Protein AF-A0A954BLQ0-F1 (afdb_monomer)

Foldseek 3Di:
DCQVPLDPDPVLSCQLLVLCVVPVVVVVVVVVVVLVCCCVVPVLCSVCLCVQCVVLVVQLVVLLVLQVCLSVCLPVDPDPVSVVVSSVSNVSSPLSNQLSVQLSVQCVQQDAAWDADPVRDIDHPDDPVNSVDPLSNLSSLLSNLLVLLLSLLSCLVRDDDDSSNLSSLVSNLVSLVSNLVSLVVSVVCLQPVQFDKDWPDDDDPPDDPDPVVIDIDRGGNNVVVVCVVPVVVVVLSVLSNQLSVQLNVCSVVSHNSVNVSSVSD

Secondary structure (DSSP, 8-state):
--HHHH--SHHHHHHHHHTTTTTHHHHHHHHHHHHHHHHHH-HHHHHHHHHHTHHHHHHHHHHHHHHHHHHHHTTTS--HHHHHHHHHHHHHHHHHHHHHHHHHHHHHHH---EEE-TT--EEE---HHHH--HHHHHHHHHHHHHHHHHHHHHHHHHS-SSHHHHHHHHHHHHHHHHHHHHHHHHHHHHHHS---EEEES---TTS---GGG-EEEE-TTGGGHHHHHSGGGGHHHHHHHHHHHHHHHHHHTTSTHHHHHHHH-

Structure (mmCIF, N/CA/C/O backbone):
data_AF-A0A954BLQ0-F1
#
_entry.id   AF-A0A954BLQ0-F1
#
loop_
_atom_site.group_PDB
_atom_site.id
_atom_site.type_symbol
_atom_site.label_atom_id
_atom_site.label_alt_id
_atom_site.label_comp_id
_atom_site.label_asym_id
_atom_site.label_entity_id
_atom_site.label_seq_id
_atom_site.pdbx_PDB_ins_code
_atom_site.Cartn_x
_atom_site.Cartn_y
_atom_site.Cartn_z
_atom_site.occupancy
_atom_site.B_iso_or_equiv
_atom_site.auth_seq_id
_atom_site.auth_comp_id
_atom_site.auth_asym_id
_atom_site.auth_atom_id
_atom_site.pdbx_PDB_model_num
ATOM 1 N N . SER A 1 1 ? -5.583 2.556 9.765 1.00 71.50 1 SER A N 1
ATOM 2 C CA . SER A 1 1 ? -5.989 2.020 11.087 1.00 71.50 1 SER A CA 1
ATOM 3 C C . SER A 1 1 ? -7.505 1.913 11.129 1.00 71.50 1 SER A C 1
ATOM 5 O O . SER A 1 1 ? -8.157 2.804 10.610 1.00 71.50 1 SER A O 1
ATOM 7 N N . LEU A 1 2 ? -8.082 0.869 11.726 1.00 85.94 2 LEU A N 1
ATOM 8 C CA . LEU A 1 2 ? -9.543 0.751 11.899 1.00 85.94 2 LEU A CA 1
ATOM 9 C C . LEU A 1 2 ? -10.071 1.501 13.135 1.00 85.94 2 LEU A C 1
ATOM 11 O O . LEU A 1 2 ? -11.277 1.702 13.269 1.00 85.94 2 LEU A O 1
ATOM 15 N N . LEU A 1 3 ? -9.162 1.909 14.027 1.00 87.56 3 LEU A N 1
ATOM 16 C CA . LEU A 1 3 ? -9.424 2.376 15.389 1.00 87.56 3 LEU A CA 1
ATOM 17 C C . LEU A 1 3 ? -10.623 3.333 15.550 1.00 87.56 3 LEU A C 1
ATOM 19 O O . LEU A 1 3 ? -11.507 2.996 16.338 1.00 87.56 3 LEU A O 1
ATOM 23 N N . PRO A 1 4 ? -10.719 4.477 14.839 1.00 87.62 4 PRO A N 1
ATOM 24 C CA . PRO A 1 4 ? -11.821 5.416 15.060 1.00 87.62 4 PRO A CA 1
ATOM 25 C C . PRO A 1 4 ? -13.189 4.881 14.603 1.00 87.62 4 PRO A C 1
ATOM 27 O O . PRO A 1 4 ? -14.214 5.370 15.072 1.00 87.62 4 PRO A O 1
ATOM 30 N N . PHE A 1 5 ? -13.221 3.873 13.726 1.00 91.12 5 PHE A N 1
ATOM 31 C CA . PHE A 1 5 ? -14.454 3.348 13.133 1.00 91.12 5 PHE A CA 1
ATOM 32 C C . PHE A 1 5 ? -14.995 2.120 13.873 1.00 91.12 5 PHE A C 1
ATOM 34 O O . PHE A 1 5 ? -16.206 1.985 14.060 1.00 91.12 5 PHE A O 1
ATOM 41 N N . VAL A 1 6 ? -14.112 1.218 14.322 1.00 91.44 6 VAL A N 1
ATOM 42 C CA . VAL A 1 6 ? -14.520 -0.004 15.044 1.00 91.44 6 VAL A CA 1
ATOM 43 C C . VAL A 1 6 ? -14.750 0.233 16.534 1.00 91.44 6 VAL A C 1
ATOM 45 O O . VAL A 1 6 ? -15.528 -0.498 17.147 1.00 91.44 6 VAL A O 1
ATOM 48 N N . ALA A 1 7 ? -14.120 1.250 17.124 1.00 91.94 7 ALA A N 1
ATOM 49 C CA . ALA A 1 7 ? -14.216 1.548 18.547 1.00 91.94 7 ALA A CA 1
ATOM 50 C C . ALA A 1 7 ? -14.873 2.915 18.789 1.00 91.94 7 ALA A C 1
ATOM 52 O O . ALA A 1 7 ? -14.359 3.963 18.400 1.00 91.94 7 ALA A O 1
ATOM 53 N N . ARG A 1 8 ? -16.025 2.899 19.463 1.00 90.69 8 ARG A N 1
ATOM 54 C CA . ARG A 1 8 ? -16.871 4.071 19.720 1.00 90.69 8 ARG A CA 1
ATOM 55 C C . ARG A 1 8 ? -16.568 4.721 21.070 1.00 90.69 8 ARG A C 1
ATOM 57 O O . ARG A 1 8 ? -16.644 5.944 21.186 1.00 90.69 8 ARG A O 1
ATOM 64 N N . ASN A 1 9 ? -16.167 3.936 22.070 1.00 91.88 9 ASN A N 1
ATOM 65 C CA . ASN A 1 9 ? -15.824 4.421 23.414 1.00 91.88 9 ASN A CA 1
ATOM 66 C C . ASN A 1 9 ? -14.349 4.152 23.788 1.00 91.88 9 ASN A C 1
ATOM 68 O O . ASN A 1 9 ? -13.641 3.423 23.098 1.00 91.88 9 ASN A O 1
ATOM 72 N N . ASP A 1 10 ? -13.849 4.763 24.872 1.00 89.00 10 ASP A N 1
ATOM 73 C CA . ASP A 1 10 ? -12.424 4.658 25.241 1.00 89.00 10 ASP A CA 1
ATOM 74 C C . ASP A 1 10 ? -11.998 3.240 25.653 1.00 89.00 10 ASP A C 1
ATOM 76 O O . ASP A 1 10 ? -10.861 2.855 25.384 1.00 89.00 10 ASP A O 1
ATOM 80 N N . LYS A 1 11 ? -12.896 2.443 26.252 1.00 91.38 11 LYS A N 1
ATOM 81 C CA . LYS A 1 11 ? -12.608 1.040 26.598 1.00 91.38 11 LYS A CA 1
ATOM 82 C C . LYS A 1 11 ? -12.380 0.212 25.333 1.00 91.38 11 LYS A C 1
ATOM 84 O O . LYS A 1 11 ? -11.374 -0.481 25.228 1.00 91.38 11 LYS A O 1
ATOM 89 N N . GLU A 1 12 ? -13.259 0.359 24.344 1.00 94.00 12 GLU A N 1
ATOM 90 C CA . GLU A 1 12 ? -13.118 -0.287 23.036 1.00 94.00 12 GLU A CA 1
ATOM 91 C C . GLU A 1 12 ? -11.853 0.178 22.298 1.00 94.00 12 GLU A C 1
ATOM 93 O O . GLU A 1 12 ? -11.154 -0.635 21.698 1.00 94.00 12 GLU A O 1
ATOM 98 N N . ARG A 1 13 ? -11.511 1.474 22.364 1.00 92.88 13 ARG A N 1
ATOM 99 C CA . ARG A 1 13 ? -10.292 1.996 21.718 1.00 92.88 13 ARG A CA 1
ATOM 100 C C . ARG A 1 13 ? -9.036 1.410 22.352 1.00 92.88 13 ARG A C 1
ATOM 102 O O . ARG A 1 13 ? -8.126 1.001 21.637 1.00 92.88 13 ARG A O 1
ATOM 109 N N . ARG A 1 14 ? -9.005 1.312 23.685 1.00 91.31 14 ARG A N 1
ATOM 110 C CA . ARG A 1 14 ? -7.915 0.653 24.420 1.00 91.31 14 ARG A CA 1
ATOM 111 C C . ARG A 1 14 ? -7.800 -0.827 24.066 1.00 91.31 14 ARG A C 1
ATOM 113 O O . ARG A 1 14 ? -6.683 -1.285 23.865 1.00 91.31 14 ARG A O 1
ATOM 120 N N . LEU A 1 15 ? -8.918 -1.545 23.933 1.00 93.38 15 LEU A N 1
ATOM 121 C CA . LEU A 1 15 ? -8.926 -2.947 23.501 1.00 93.38 15 LEU A CA 1
ATOM 122 C C . LEU A 1 15 ? -8.230 -3.117 22.139 1.00 93.38 15 LEU A C 1
ATOM 124 O O . LEU A 1 15 ? -7.311 -3.922 22.009 1.00 93.38 15 LEU A O 1
ATOM 128 N N . VAL A 1 16 ? -8.610 -2.305 21.146 1.00 94.38 16 VAL A N 1
ATOM 129 C CA . VAL A 1 16 ? -8.011 -2.343 19.799 1.00 94.38 16 VAL A CA 1
ATOM 130 C C . VAL A 1 16 ? -6.520 -2.006 19.839 1.00 94.38 16 VAL A C 1
ATOM 132 O O . VAL A 1 16 ? -5.714 -2.714 19.244 1.00 94.38 16 VAL A O 1
ATOM 135 N N . ILE A 1 17 ? -6.135 -0.953 20.560 1.00 92.44 17 ILE A N 1
ATOM 136 C CA . ILE A 1 17 ? -4.737 -0.515 20.691 1.00 92.44 17 ILE A CA 1
ATOM 137 C C . ILE A 1 17 ? -3.876 -1.596 21.354 1.00 92.44 17 ILE A C 1
ATOM 139 O O . ILE A 1 17 ? -2.808 -1.936 20.846 1.00 92.44 17 ILE A O 1
ATOM 143 N N . ASN A 1 18 ? -4.348 -2.168 22.461 1.00 92.88 18 ASN A N 1
ATOM 144 C CA . ASN A 1 18 ? -3.600 -3.166 23.220 1.00 92.88 18 ASN A CA 1
ATOM 145 C C . ASN A 1 18 ? -3.434 -4.482 22.449 1.00 92.88 18 ASN A C 1
ATOM 147 O O . ASN A 1 18 ? -2.448 -5.176 22.673 1.00 92.88 18 ASN A O 1
ATOM 151 N N . SER A 1 19 ? -4.321 -4.788 21.493 1.00 94.00 19 SER A N 1
ATOM 152 C CA . SER A 1 19 ? -4.194 -5.980 20.638 1.00 94.00 19 SER A CA 1
ATOM 153 C C . SER A 1 19 ? -2.923 -6.001 19.772 1.00 94.00 19 SER A C 1
ATOM 155 O O . SER A 1 19 ? -2.499 -7.070 19.339 1.00 94.00 19 SER A O 1
ATOM 157 N N . ILE A 1 20 ? -2.316 -4.836 19.513 1.00 93.19 20 ILE A N 1
ATOM 158 C CA . ILE A 1 20 ? -1.067 -4.686 18.740 1.00 93.19 20 ILE A CA 1
ATOM 159 C C . ILE A 1 20 ? 0.065 -4.036 19.546 1.00 93.19 20 ILE A C 1
ATOM 161 O O . ILE A 1 20 ? 1.200 -3.973 19.077 1.00 93.19 20 ILE A O 1
ATOM 165 N N . GLY A 1 21 ? -0.231 -3.545 20.753 1.00 88.69 21 GLY A N 1
ATOM 166 C CA . GLY A 1 21 ? 0.708 -2.843 21.631 1.00 88.69 21 GLY A CA 1
ATOM 167 C C . GLY A 1 21 ? 2.037 -3.579 21.868 1.00 88.69 21 GLY A C 1
ATOM 168 O O . GLY A 1 21 ? 3.076 -2.931 21.785 1.00 88.69 21 GLY A O 1
ATOM 169 N N . PRO A 1 22 ? 2.042 -4.905 22.100 1.00 90.06 22 PRO A N 1
ATOM 170 C CA . PRO A 1 22 ? 3.282 -5.646 22.345 1.00 90.06 22 PRO A CA 1
ATOM 171 C C . PRO A 1 22 ? 4.177 -5.861 21.114 1.00 90.06 22 PRO A C 1
ATOM 173 O O . PRO A 1 22 ? 5.354 -6.155 21.280 1.00 90.06 22 PRO A O 1
ATOM 176 N N . THR A 1 23 ? 3.648 -5.763 19.889 1.00 90.62 23 THR A N 1
ATOM 177 C CA . THR A 1 23 ? 4.362 -6.218 18.676 1.00 90.62 23 THR A CA 1
ATOM 178 C C . THR A 1 23 ? 4.600 -5.130 17.631 1.00 90.62 23 THR A C 1
ATOM 180 O O . THR A 1 23 ? 5.428 -5.310 16.738 1.00 90.62 23 THR A O 1
ATOM 183 N N . TRP A 1 24 ? 3.913 -3.985 17.716 1.00 88.25 24 TRP A N 1
ATOM 184 C CA . TRP A 1 24 ? 3.968 -2.972 16.656 1.00 88.25 24 TRP A CA 1
ATOM 185 C C . TRP A 1 24 ? 5.367 -2.375 16.432 1.00 88.25 24 TRP A C 1
ATOM 187 O O . TRP A 1 24 ? 5.677 -2.049 15.287 1.00 88.25 24 TRP A O 1
ATOM 197 N N . GLU A 1 25 ? 6.193 -2.233 17.478 1.00 85.69 25 GLU A N 1
ATOM 198 C CA . GLU A 1 25 ? 7.566 -1.710 17.352 1.00 85.69 25 GLU A CA 1
ATOM 199 C C . GLU A 1 25 ? 8.412 -2.649 16.484 1.00 85.69 25 GLU A C 1
ATOM 201 O O . GLU A 1 25 ? 9.026 -2.209 15.513 1.00 85.69 25 GLU A O 1
ATOM 206 N N . GLY A 1 26 ? 8.344 -3.960 16.742 1.00 88.94 26 GLY A N 1
ATOM 207 C CA . GLY A 1 26 ? 9.021 -4.972 15.928 1.00 88.94 26 GLY A CA 1
ATOM 208 C C . GLY A 1 26 ? 8.526 -4.995 14.480 1.00 88.94 26 GLY A C 1
ATOM 209 O O . GLY A 1 26 ? 9.319 -5.128 13.553 1.00 88.94 26 GLY A O 1
ATOM 210 N N . HIS A 1 27 ? 7.226 -4.781 14.250 1.00 90.94 27 HIS A N 1
ATOM 211 C CA . HIS A 1 27 ? 6.686 -4.715 12.889 1.00 90.94 27 HIS A CA 1
ATOM 212 C C . HIS A 1 27 ? 7.233 -3.531 12.072 1.00 90.94 27 HIS A C 1
ATOM 214 O O . HIS A 1 27 ? 7.341 -3.641 10.854 1.00 90.94 27 HIS A O 1
ATOM 220 N N . GLN A 1 28 ? 7.606 -2.411 12.703 1.00 89.88 28 GLN A N 1
ATOM 221 C CA . GLN A 1 28 ? 8.215 -1.283 11.982 1.00 89.88 28 GLN A CA 1
ATOM 222 C C . GLN A 1 28 ? 9.644 -1.571 11.525 1.00 89.88 28 GLN A C 1
ATOM 224 O O . GLN A 1 28 ? 10.072 -1.025 10.508 1.00 89.88 28 GLN A O 1
ATOM 229 N N . VAL A 1 29 ? 10.362 -2.453 12.226 1.00 93.62 29 VAL A N 1
ATOM 230 C CA . VAL A 1 29 ? 11.726 -2.838 11.844 1.00 93.62 29 VAL A CA 1
ATOM 231 C C . VAL A 1 29 ? 11.740 -3.459 10.451 1.00 93.62 29 VAL A C 1
ATOM 233 O O . VAL A 1 29 ? 12.628 -3.136 9.678 1.00 93.62 29 VAL A O 1
ATOM 236 N N . TRP A 1 30 ? 10.717 -4.228 10.064 1.00 94.25 30 TRP A N 1
ATOM 237 C CA . TRP A 1 30 ? 10.613 -4.782 8.707 1.00 94.25 30 TRP A CA 1
ATOM 238 C C . TRP A 1 30 ? 10.627 -3.715 7.610 1.00 94.25 30 TRP A C 1
ATOM 240 O O . TRP A 1 30 ? 11.258 -3.913 6.574 1.00 94.25 30 TRP A O 1
ATOM 250 N N . LEU A 1 31 ? 9.987 -2.563 7.842 1.00 92.94 31 LEU A N 1
ATOM 251 C CA . LEU A 1 31 ? 10.024 -1.446 6.896 1.00 92.94 31 LEU A CA 1
ATOM 252 C C . LEU A 1 31 ? 11.432 -0.837 6.812 1.00 92.94 31 LEU A C 1
ATOM 254 O O . LEU A 1 31 ? 11.917 -0.552 5.719 1.00 92.94 31 LEU A O 1
ATOM 258 N N . ILE A 1 32 ? 12.097 -0.670 7.959 1.00 94.00 32 ILE A N 1
ATOM 259 C CA . ILE A 1 32 ? 13.464 -0.135 8.038 1.00 94.00 32 ILE A CA 1
ATOM 260 C C . ILE A 1 32 ? 14.447 -1.089 7.353 1.00 94.00 32 ILE A C 1
ATOM 262 O O . ILE A 1 32 ? 15.253 -0.657 6.533 1.00 94.00 32 ILE A O 1
ATOM 266 N N . THR A 1 33 ? 14.351 -2.388 7.637 1.00 95.75 33 THR A N 1
ATOM 267 C CA . THR A 1 33 ? 15.161 -3.433 7.009 1.00 95.75 33 THR A CA 1
ATOM 268 C C . THR A 1 33 ? 14.920 -3.486 5.507 1.00 95.75 33 THR A C 1
ATOM 270 O O . THR A 1 33 ? 15.888 -3.566 4.763 1.00 95.75 33 THR A O 1
ATOM 273 N N . GLY A 1 34 ? 13.671 -3.373 5.041 1.00 93.31 34 GLY A N 1
ATOM 274 C CA . GLY A 1 34 ? 13.364 -3.292 3.611 1.00 93.31 34 GLY A CA 1
ATOM 275 C C . GLY A 1 34 ? 14.054 -2.104 2.932 1.00 93.31 34 GLY A C 1
ATOM 276 O O . GLY A 1 34 ? 14.689 -2.270 1.892 1.00 93.31 34 GLY A O 1
ATOM 277 N N . GLY A 1 35 ? 14.011 -0.921 3.556 1.00 93.38 35 GLY A N 1
ATOM 278 C CA . GLY A 1 35 ? 14.732 0.261 3.072 1.00 93.38 35 GLY A CA 1
ATOM 279 C C . GLY A 1 35 ? 16.256 0.085 3.081 1.00 93.38 35 GLY A C 1
ATOM 280 O O . GLY A 1 35 ? 16.918 0.403 2.096 1.00 93.38 35 GLY A O 1
ATOM 281 N N . GLY A 1 36 ? 16.813 -0.472 4.160 1.00 95.31 36 GLY A N 1
ATOM 282 C CA . GLY A 1 36 ? 18.248 -0.740 4.288 1.00 95.31 36 GLY A CA 1
ATOM 283 C C . GLY A 1 36 ? 18.756 -1.798 3.305 1.00 95.31 36 GLY A C 1
ATOM 284 O O . GLY A 1 36 ? 19.826 -1.634 2.725 1.00 95.31 36 GLY A O 1
ATOM 285 N N . ALA A 1 37 ? 17.970 -2.846 3.053 1.00 96.31 37 ALA A N 1
ATOM 286 C CA . ALA A 1 37 ? 18.282 -3.867 2.059 1.00 96.31 37 ALA A CA 1
ATOM 287 C C . ALA A 1 37 ? 18.263 -3.287 0.639 1.00 96.31 37 ALA A C 1
ATOM 289 O O . ALA A 1 37 ? 19.161 -3.582 -0.144 1.00 96.31 37 ALA A O 1
ATOM 290 N N . LEU A 1 38 ? 17.298 -2.411 0.322 1.00 94.94 38 LEU A N 1
ATOM 291 C CA . LEU A 1 38 ? 17.267 -1.698 -0.957 1.00 94.94 38 LEU A CA 1
ATOM 292 C C . LEU A 1 38 ? 18.510 -0.816 -1.129 1.00 94.94 38 LEU A C 1
ATOM 294 O O . LEU A 1 38 ? 19.114 -0.826 -2.195 1.00 94.94 38 LEU A O 1
ATOM 298 N N . PHE A 1 39 ? 18.924 -0.103 -0.080 1.00 95.44 39 PHE A N 1
ATOM 299 C CA . PHE A 1 39 ? 20.146 0.701 -0.094 1.00 95.44 39 PHE A CA 1
ATOM 300 C C . PHE A 1 39 ? 21.409 -0.149 -0.308 1.00 95.44 39 PHE A C 1
ATOM 302 O O . PHE A 1 39 ? 22.261 0.219 -1.112 1.00 95.44 39 PHE A O 1
ATOM 309 N N . ALA A 1 40 ? 21.515 -1.292 0.375 1.00 96.06 40 ALA A N 1
ATOM 310 C CA . ALA A 1 40 ? 22.687 -2.159 0.309 1.00 96.06 40 ALA A CA 1
ATOM 311 C C . ALA A 1 40 ? 22.791 -2.943 -1.012 1.00 96.06 40 ALA A C 1
ATOM 313 O O . ALA A 1 40 ? 23.870 -3.020 -1.593 1.00 96.06 40 ALA A O 1
ATOM 314 N N . ALA A 1 41 ? 21.686 -3.526 -1.490 1.00 95.50 41 ALA A N 1
ATOM 315 C CA . ALA A 1 41 ? 21.675 -4.378 -2.681 1.00 95.50 41 ALA A CA 1
ATOM 316 C C . ALA A 1 41 ? 21.461 -3.591 -3.986 1.00 95.50 41 ALA A C 1
ATOM 318 O O . ALA A 1 41 ? 22.024 -3.945 -5.021 1.00 95.50 41 ALA A O 1
ATOM 319 N N . TRP A 1 42 ? 20.660 -2.520 -3.951 1.00 95.00 42 TRP A N 1
ATOM 320 C CA . TRP A 1 42 ? 20.270 -1.740 -5.131 1.00 95.00 42 TRP A CA 1
ATOM 321 C C . TRP A 1 42 ? 20.357 -0.224 -4.879 1.00 95.00 42 TRP A C 1
ATOM 323 O O . TRP A 1 42 ? 19.343 0.484 -4.944 1.00 95.00 42 TRP A O 1
ATOM 333 N N . PRO A 1 43 ? 21.569 0.318 -4.652 1.00 93.75 43 PRO A N 1
ATOM 334 C CA . PRO A 1 43 ? 21.761 1.711 -4.247 1.00 93.75 43 PRO A CA 1
ATOM 335 C C . PRO A 1 43 ? 21.189 2.727 -5.246 1.00 93.75 43 PRO A C 1
ATOM 337 O O . PRO A 1 43 ? 20.626 3.738 -4.834 1.00 93.75 43 PRO A O 1
ATOM 340 N N . TYR A 1 44 ? 21.256 2.451 -6.555 1.00 91.75 44 TYR A N 1
ATOM 341 C CA . TYR A 1 44 ? 20.651 3.322 -7.573 1.00 91.75 44 TYR A CA 1
ATOM 342 C C . TYR A 1 44 ? 19.123 3.350 -7.492 1.00 91.75 44 TYR A C 1
ATOM 344 O O . TYR A 1 44 ? 18.528 4.422 -7.571 1.00 91.75 44 TYR A O 1
ATOM 352 N N . VAL A 1 45 ? 18.482 2.193 -7.291 1.00 93.62 45 VAL A N 1
ATOM 353 C CA . VAL A 1 45 ? 17.020 2.116 -7.141 1.00 93.62 45 VAL A CA 1
ATOM 354 C C . VAL A 1 45 ? 16.593 2.849 -5.876 1.00 93.62 45 VAL A C 1
ATOM 356 O O . VAL A 1 45 ? 15.633 3.618 -5.916 1.00 93.62 45 VAL A O 1
ATOM 359 N N . TYR A 1 46 ? 17.333 2.666 -4.779 1.00 95.00 46 TYR A N 1
ATOM 360 C CA . TYR A 1 46 ? 17.117 3.406 -3.540 1.00 95.00 46 TYR A CA 1
ATOM 361 C C . TYR A 1 46 ? 17.205 4.919 -3.773 1.00 95.00 46 TYR A C 1
ATOM 363 O O . TYR A 1 46 ? 16.260 5.647 -3.471 1.00 95.00 46 TYR A O 1
ATOM 371 N N . ALA A 1 47 ? 18.309 5.394 -4.358 1.00 94.00 47 ALA A N 1
ATOM 372 C CA . ALA A 1 47 ? 18.546 6.817 -4.565 1.00 94.00 47 ALA A CA 1
ATOM 373 C C . ALA A 1 47 ? 17.461 7.456 -5.442 1.00 94.00 47 ALA A C 1
ATOM 375 O O . ALA A 1 47 ? 16.879 8.467 -5.050 1.00 94.00 47 ALA A O 1
ATOM 376 N N . ILE A 1 48 ? 17.144 6.851 -6.591 1.00 93.81 48 ILE A N 1
ATOM 377 C CA . ILE A 1 48 ? 16.140 7.365 -7.535 1.00 93.81 48 ILE A CA 1
ATOM 378 C C . ILE A 1 48 ? 14.740 7.344 -6.918 1.00 93.81 48 ILE A C 1
ATOM 380 O O . ILE A 1 48 ? 14.024 8.337 -7.006 1.00 93.81 48 ILE A O 1
ATOM 384 N N . SER A 1 49 ? 14.356 6.259 -6.240 1.00 93.62 49 SER A N 1
ATOM 385 C CA . SER A 1 49 ? 13.014 6.146 -5.653 1.00 93.62 49 SER A CA 1
ATOM 386 C C . SER A 1 49 ? 12.792 7.175 -4.540 1.00 93.62 49 SER A C 1
ATOM 388 O O . SER A 1 49 ? 11.774 7.861 -4.531 1.00 93.62 49 SER A O 1
ATOM 390 N N . PHE A 1 50 ? 13.744 7.329 -3.611 1.00 93.06 50 PHE A N 1
ATOM 391 C CA . PHE A 1 50 ? 13.591 8.254 -2.479 1.00 93.06 50 PHE A CA 1
ATOM 392 C C . PHE A 1 50 ? 13.736 9.729 -2.879 1.00 93.06 50 PHE A C 1
ATOM 394 O O . PHE A 1 50 ? 13.084 10.581 -2.275 1.00 93.06 50 PHE A O 1
ATOM 401 N N . SER A 1 51 ? 14.559 10.041 -3.886 1.00 93.31 51 SER A N 1
ATOM 402 C CA . SER A 1 51 ? 14.700 11.410 -4.407 1.00 93.31 51 SER A CA 1
ATOM 403 C C . SER A 1 51 ? 13.564 11.802 -5.354 1.00 93.31 51 SER A C 1
ATOM 405 O O . SER A 1 51 ? 13.030 12.901 -5.234 1.00 93.31 51 SER A O 1
ATOM 407 N N . GLY A 1 52 ? 13.129 10.904 -6.242 1.00 92.12 52 GLY A N 1
ATOM 408 C CA . GLY A 1 52 ? 12.010 11.152 -7.153 1.00 92.12 52 GLY A CA 1
ATOM 409 C C . GLY A 1 52 ? 10.670 11.248 -6.422 1.00 92.12 52 GLY A C 1
ATOM 410 O O . GLY A 1 52 ? 9.864 12.136 -6.688 1.00 92.12 52 GLY A O 1
ATOM 411 N N . PHE A 1 53 ? 10.454 10.406 -5.408 1.00 94.38 53 PHE A N 1
ATOM 412 C CA . PHE A 1 53 ? 9.270 10.471 -4.546 1.00 94.38 53 PHE A CA 1
ATOM 413 C C . PHE A 1 53 ? 9.481 11.327 -3.291 1.00 94.38 53 PHE A C 1
ATOM 415 O O . PHE A 1 53 ? 8.795 11.113 -2.293 1.00 94.38 53 PHE A O 1
ATOM 422 N N . TYR A 1 54 ? 10.392 12.306 -3.319 1.00 94.31 54 TYR A N 1
ATOM 423 C CA . TYR A 1 54 ? 10.833 13.048 -2.130 1.00 94.31 54 TYR A CA 1
ATOM 424 C C . TYR A 1 54 ? 9.683 13.545 -1.245 1.00 94.31 54 TYR A C 1
ATOM 426 O O . TYR A 1 54 ? 9.600 13.186 -0.069 1.00 94.31 54 TYR A O 1
ATOM 434 N N . LEU A 1 55 ? 8.756 14.333 -1.804 1.00 94.38 55 LEU A N 1
ATOM 435 C CA . LEU A 1 55 ? 7.671 14.915 -1.011 1.00 94.38 55 LEU A CA 1
ATOM 436 C C . LEU A 1 55 ? 6.680 13.847 -0.520 1.00 94.38 55 LEU A C 1
ATOM 438 O O . LEU A 1 55 ? 6.173 13.944 0.596 1.00 94.38 55 LEU A O 1
ATOM 442 N N . ALA A 1 56 ? 6.443 12.798 -1.312 1.00 94.75 56 ALA A N 1
ATOM 443 C CA . ALA A 1 56 ? 5.601 11.676 -0.905 1.00 94.75 56 ALA A CA 1
ATOM 444 C C . ALA A 1 56 ? 6.236 10.904 0.266 1.00 94.75 56 ALA A C 1
ATOM 446 O O . ALA A 1 56 ? 5.572 10.645 1.270 1.00 94.75 56 ALA A O 1
ATOM 447 N N . MET A 1 57 ? 7.539 10.618 0.193 1.00 94.62 57 MET A N 1
ATOM 448 C CA . MET A 1 57 ? 8.292 9.953 1.258 1.00 94.62 57 MET A CA 1
ATOM 449 C C . MET A 1 57 ? 8.407 10.813 2.518 1.00 94.62 57 MET A C 1
ATOM 451 O O . MET A 1 57 ? 8.310 10.284 3.625 1.00 94.62 57 MET A O 1
ATOM 455 N N . PHE A 1 58 ? 8.528 12.135 2.375 1.00 95.44 58 PHE A N 1
ATOM 456 C CA . PHE A 1 58 ? 8.468 13.062 3.504 1.00 95.44 58 PHE A CA 1
ATOM 457 C C . PHE A 1 58 ? 7.123 12.970 4.238 1.00 95.44 58 PHE A C 1
ATOM 459 O O . PHE A 1 58 ? 7.090 12.854 5.463 1.00 95.44 58 PHE A O 1
ATOM 466 N N . VAL A 1 59 ? 6.008 12.951 3.500 1.00 95.62 59 VAL A N 1
ATOM 467 C CA . VAL A 1 59 ? 4.664 12.799 4.080 1.00 95.62 59 VAL A CA 1
ATOM 468 C C . VAL A 1 59 ? 4.500 11.438 4.766 1.00 95.62 59 VAL A C 1
ATOM 470 O O . VAL A 1 59 ? 3.940 11.370 5.862 1.00 95.62 59 VAL A O 1
ATOM 473 N N . VAL A 1 60 ? 5.032 10.360 4.177 1.00 95.94 60 VAL A N 1
ATOM 474 C CA . VAL A 1 60 ? 5.065 9.033 4.816 1.00 95.94 60 VAL A CA 1
ATOM 475 C C . VAL A 1 60 ? 5.837 9.083 6.131 1.00 95.94 60 VAL A C 1
ATOM 477 O O . VAL A 1 60 ? 5.322 8.624 7.149 1.00 95.94 60 VAL A O 1
ATOM 480 N N . LEU A 1 61 ? 7.036 9.668 6.140 1.00 95.62 61 LEU A N 1
ATOM 481 C CA . LEU A 1 61 ? 7.860 9.784 7.342 1.00 95.62 61 LEU A CA 1
ATOM 482 C C . LEU A 1 61 ? 7.145 10.588 8.434 1.00 95.62 61 LEU A C 1
ATOM 484 O O . LEU A 1 61 ? 7.055 10.128 9.573 1.00 95.62 61 LEU A O 1
ATOM 488 N N . ALA A 1 62 ? 6.577 11.743 8.082 1.00 96.38 62 ALA A N 1
ATOM 489 C CA . ALA A 1 62 ? 5.808 12.570 9.006 1.00 96.38 62 ALA A CA 1
ATOM 490 C C . ALA A 1 62 ? 4.636 11.787 9.623 1.00 96.38 62 ALA A C 1
ATOM 492 O O . ALA A 1 62 ? 4.436 11.818 10.837 1.00 96.38 62 ALA A O 1
ATOM 493 N N . ALA A 1 63 ? 3.903 11.016 8.813 1.00 96.12 63 ALA A N 1
ATOM 494 C CA . ALA A 1 63 ? 2.820 10.164 9.293 1.00 96.12 63 ALA A CA 1
ATOM 495 C C . ALA A 1 63 ? 3.325 9.022 10.196 1.00 96.12 63 ALA A C 1
ATOM 497 O O . ALA A 1 63 ? 2.697 8.713 11.211 1.00 96.12 63 ALA A O 1
ATOM 498 N N . LEU A 1 64 ? 4.468 8.411 9.873 1.00 94.69 64 LEU A N 1
ATOM 499 C CA . LEU A 1 64 ? 5.062 7.340 10.676 1.00 94.69 64 LEU A CA 1
ATOM 500 C C . LEU A 1 64 ? 5.539 7.834 12.047 1.00 94.69 64 LEU A C 1
A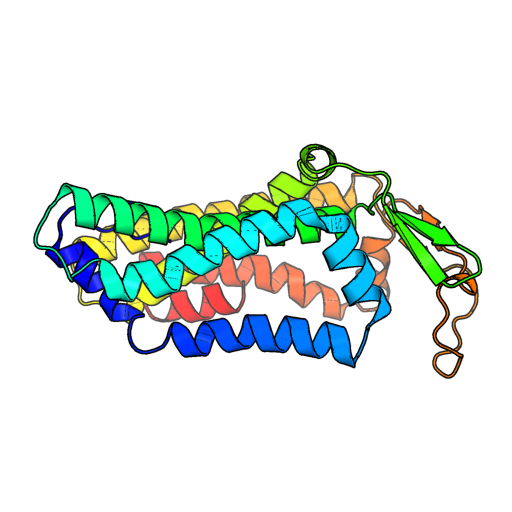TOM 502 O O . LEU A 1 64 ? 5.370 7.102 13.021 1.00 94.69 64 LEU A O 1
ATOM 506 N N . ILE A 1 65 ? 6.037 9.071 12.160 1.00 94.94 65 ILE A N 1
ATOM 507 C CA . ILE A 1 65 ? 6.423 9.687 13.446 1.00 94.94 65 ILE A CA 1
ATOM 508 C C . ILE A 1 65 ? 5.228 9.775 14.406 1.00 94.94 65 ILE A C 1
ATOM 510 O O . ILE A 1 65 ? 5.377 9.553 15.609 1.00 94.94 65 ILE A O 1
ATOM 514 N N . LEU A 1 66 ? 4.019 10.031 13.894 1.00 94.06 66 LEU A N 1
ATOM 515 C CA . LEU A 1 66 ? 2.814 10.126 14.725 1.00 94.06 66 LEU A CA 1
ATOM 516 C C . LEU A 1 66 ? 2.480 8.813 15.443 1.00 94.06 66 LEU A C 1
ATOM 518 O O . LEU A 1 66 ? 1.839 8.831 16.494 1.00 94.06 66 LEU A O 1
ATOM 522 N N . ARG A 1 67 ? 2.900 7.666 14.897 1.00 90.94 67 ARG A N 1
ATOM 523 C CA . ARG A 1 67 ? 2.483 6.351 15.391 1.00 90.94 67 ARG A CA 1
ATOM 524 C C . ARG A 1 67 ? 3.143 5.969 16.730 1.00 90.94 67 ARG A C 1
ATOM 526 O O . ARG A 1 67 ? 2.387 5.732 17.675 1.00 90.94 67 ARG A O 1
ATOM 533 N N . PRO A 1 68 ? 4.485 5.965 16.884 1.00 91.75 68 PRO A N 1
ATOM 534 C CA . PRO A 1 68 ? 5.138 5.738 18.177 1.00 91.75 68 PRO A CA 1
ATOM 535 C C . PRO A 1 68 ? 4.670 6.694 19.271 1.00 91.75 68 PRO A C 1
ATOM 537 O O . PRO A 1 68 ? 4.387 6.288 20.400 1.00 91.75 68 PRO A O 1
ATOM 540 N N . VAL A 1 69 ? 4.561 7.974 18.916 1.00 92.94 69 VAL A N 1
ATOM 541 C CA . VAL A 1 69 ? 4.176 9.035 19.844 1.00 92.94 69 VAL A CA 1
ATOM 542 C C . VAL A 1 69 ? 2.719 8.852 20.275 1.00 92.94 69 VAL A C 1
ATOM 544 O O . VAL A 1 69 ? 2.420 8.910 21.468 1.00 92.94 69 VAL A O 1
ATOM 547 N N . GLY A 1 70 ? 1.829 8.517 19.337 1.00 91.44 70 GLY A N 1
ATOM 548 C CA . GLY A 1 70 ? 0.425 8.228 19.611 1.00 91.44 70 GLY A CA 1
ATOM 549 C C . GLY A 1 70 ? 0.233 7.097 20.615 1.00 91.44 70 GLY A C 1
ATOM 550 O O . GLY A 1 70 ? -0.502 7.272 21.587 1.00 91.44 70 GLY A O 1
ATOM 551 N N . PHE A 1 71 ? 0.936 5.971 20.463 1.00 90.00 71 PHE A N 1
ATOM 552 C CA . PHE A 1 71 ? 0.842 4.868 21.428 1.00 90.00 71 PHE A CA 1
ATOM 553 C C . PHE A 1 71 ? 1.327 5.269 22.828 1.00 90.00 71 PHE A C 1
ATOM 555 O O . PHE A 1 71 ? 0.666 4.956 23.820 1.00 90.00 71 PHE A O 1
ATOM 562 N N . LYS A 1 72 ? 2.448 5.997 22.924 1.00 90.69 72 LYS A N 1
ATOM 563 C CA . LYS A 1 72 ? 3.055 6.363 24.215 1.00 90.69 72 LYS A CA 1
ATOM 564 C C . LYS A 1 72 ? 2.313 7.491 24.935 1.00 90.69 72 LYS A C 1
ATOM 566 O O . LYS A 1 72 ? 2.217 7.462 26.164 1.00 90.69 72 LYS A O 1
ATOM 571 N N . TYR A 1 73 ? 1.792 8.485 24.212 1.00 93.25 73 TYR A N 1
ATOM 572 C CA . TYR A 1 73 ? 1.254 9.718 24.803 1.00 93.25 73 TYR A CA 1
ATOM 573 C C . TYR A 1 73 ? -0.267 9.754 24.943 1.00 93.25 73 TYR A C 1
ATOM 575 O O . TYR A 1 73 ? -0.773 10.473 25.812 1.00 93.25 73 TYR A O 1
ATOM 583 N N . ARG A 1 74 ? -1.018 8.940 24.189 1.00 92.81 74 ARG A N 1
ATOM 584 C CA . ARG A 1 74 ? -2.491 8.915 24.252 1.00 92.81 74 ARG A CA 1
ATOM 585 C C . ARG A 1 74 ? -3.035 8.799 25.679 1.00 92.81 74 ARG A C 1
ATOM 587 O O . ARG A 1 74 ? -3.958 9.520 26.050 1.00 92.81 74 ARG A O 1
ATOM 594 N N . SER A 1 75 ? -2.461 7.913 26.492 1.00 90.00 75 SER A N 1
ATOM 595 C CA . SER A 1 75 ? -2.946 7.627 27.852 1.00 90.00 75 SER A CA 1
ATOM 596 C C . SER A 1 75 ? -2.320 8.500 28.946 1.00 90.00 75 SER A C 1
ATOM 598 O O . SER A 1 75 ? -2.701 8.357 30.104 1.00 90.00 75 SER A O 1
ATOM 600 N N . LYS A 1 76 ? -1.394 9.411 28.609 1.00 91.19 76 LYS A N 1
ATOM 601 C CA . LYS A 1 76 ? -0.666 10.236 29.593 1.00 91.19 76 LYS A CA 1
ATOM 602 C C . LYS A 1 76 ? -1.488 11.392 30.165 1.00 91.19 76 LYS A C 1
ATOM 604 O O . LYS A 1 76 ? -1.187 11.853 31.258 1.00 91.19 76 LYS A O 1
ATOM 609 N N . ARG A 1 77 ? -2.536 11.838 29.464 1.00 92.69 77 ARG A N 1
ATOM 610 C CA . ARG A 1 77 ? -3.433 12.913 29.918 1.00 92.69 77 ARG A CA 1
ATOM 611 C C . ARG A 1 77 ? -4.891 12.433 29.954 1.00 92.69 77 ARG A C 1
ATOM 613 O O . ARG A 1 77 ? -5.380 11.899 28.952 1.00 92.69 77 ARG A O 1
ATOM 620 N N . PRO A 1 78 ? -5.630 12.631 31.063 1.00 89.19 78 PRO A N 1
ATOM 621 C CA . PRO A 1 78 ? -7.038 12.249 31.176 1.00 89.19 78 PRO A CA 1
ATOM 622 C C . PRO A 1 78 ? -7.967 13.305 30.546 1.00 89.19 78 PRO A C 1
ATOM 624 O O . PRO A 1 78 ? -8.852 13.836 31.201 1.00 89.19 78 PRO A O 1
ATOM 627 N N . SER A 1 79 ? -7.766 13.631 29.265 1.00 94.25 79 SER A N 1
ATOM 628 C CA . SER A 1 79 ? -8.623 14.560 28.511 1.00 94.25 79 SER A CA 1
ATOM 629 C C . SER A 1 79 ? -9.243 13.852 27.296 1.00 94.25 79 SER A C 1
ATOM 631 O O . SER A 1 79 ? -8.502 13.239 26.520 1.00 94.25 79 SER A O 1
ATOM 633 N N . PRO A 1 80 ? -10.575 13.927 27.089 1.00 90.75 80 PRO A N 1
ATOM 634 C CA . PRO A 1 80 ? -11.226 13.331 25.920 1.00 90.75 80 PRO A CA 1
ATOM 635 C C . PRO A 1 80 ? -10.710 13.890 24.587 1.00 90.75 80 PRO A C 1
ATOM 637 O O . PRO A 1 80 ? -10.426 13.119 23.672 1.00 90.75 80 PRO A O 1
ATOM 640 N N . ALA A 1 81 ? -10.515 15.211 24.498 1.00 93.69 81 ALA A N 1
ATOM 641 C CA . ALA A 1 81 ? -9.982 15.868 23.303 1.00 93.69 81 ALA A CA 1
ATOM 642 C C . ALA A 1 81 ? -8.549 15.405 22.991 1.00 93.69 81 ALA A C 1
ATOM 644 O O . ALA A 1 81 ? -8.236 15.094 21.845 1.00 93.69 81 ALA A O 1
ATOM 645 N N . TRP A 1 82 ? -7.707 15.267 24.022 1.00 94.62 82 TRP A N 1
ATOM 646 C CA . TRP A 1 82 ? -6.348 14.732 23.886 1.00 94.62 82 TRP A CA 1
ATOM 647 C C . TRP A 1 82 ? -6.341 13.312 23.315 1.00 94.62 82 TRP A C 1
ATOM 649 O O . TRP A 1 82 ? -5.634 13.031 22.350 1.00 94.62 82 TRP A O 1
ATOM 659 N N . ARG A 1 83 ? -7.150 12.412 23.890 1.00 93.25 83 ARG A N 1
ATOM 660 C CA . ARG A 1 83 ? -7.235 11.018 23.430 1.00 93.25 83 ARG A CA 1
ATOM 661 C C . ARG A 1 83 ? -7.743 10.935 21.992 1.00 93.25 83 ARG A C 1
ATOM 663 O O . ARG A 1 83 ? -7.130 10.230 21.200 1.00 93.25 83 ARG A O 1
ATOM 670 N N . SER A 1 84 ? -8.781 11.704 21.654 1.00 91.94 84 SER A N 1
ATOM 671 C CA . SER A 1 84 ? -9.338 11.770 20.296 1.00 91.94 84 SER A CA 1
ATOM 672 C C . SER A 1 84 ? -8.318 12.274 19.268 1.00 91.94 84 SER A C 1
ATOM 674 O O . SER A 1 84 ? -8.184 11.690 18.195 1.00 91.94 84 SER A O 1
ATOM 676 N N . GLY A 1 85 ? -7.537 13.306 19.609 1.00 94.38 85 GLY A N 1
ATOM 677 C CA . GLY A 1 85 ? -6.460 13.803 18.747 1.00 94.38 85 GLY A CA 1
ATOM 678 C C . GLY A 1 85 ? -5.421 12.723 18.433 1.00 94.38 85 GLY A C 1
ATOM 679 O O . GLY A 1 85 ? -5.072 12.515 17.273 1.00 94.38 85 GLY A O 1
ATOM 680 N N . TRP A 1 86 ? -4.991 11.962 19.445 1.00 95.44 86 TRP A N 1
ATOM 681 C CA . TRP A 1 86 ? -4.076 10.835 19.237 1.00 95.44 86 TRP A CA 1
ATOM 682 C C . TRP A 1 86 ? -4.718 9.653 18.504 1.00 95.44 86 TRP A C 1
ATOM 684 O O . TRP A 1 86 ? -4.038 8.997 17.720 1.00 95.44 86 TRP A O 1
ATOM 694 N N . ASP A 1 87 ? -6.012 9.392 18.703 1.00 93.94 87 ASP A N 1
ATOM 695 C CA . ASP A 1 87 ? -6.751 8.371 17.950 1.00 93.94 87 ASP A CA 1
ATOM 696 C C . ASP A 1 87 ? -6.754 8.681 16.443 1.00 93.94 87 ASP A C 1
ATOM 698 O O . ASP A 1 87 ? -6.517 7.789 15.622 1.00 93.94 87 ASP A O 1
ATOM 702 N N . TRP A 1 88 ? -6.939 9.953 16.073 1.00 95.19 88 TRP A N 1
ATOM 703 C CA . TRP A 1 88 ? -6.819 10.417 14.689 1.00 95.19 88 TRP A CA 1
ATOM 704 C C . TRP A 1 88 ? -5.377 10.416 14.181 1.00 95.19 88 TRP A C 1
ATOM 706 O O . TRP A 1 88 ? -5.137 10.000 13.050 1.00 95.19 88 TRP A O 1
ATOM 716 N N . ALA A 1 89 ? -4.400 10.788 15.007 1.00 95.56 89 ALA A N 1
ATOM 717 C CA . ALA A 1 89 ? -2.987 10.703 14.636 1.00 95.56 89 ALA A CA 1
ATOM 718 C C . ALA A 1 89 ? -2.562 9.251 14.334 1.00 95.56 89 ALA A C 1
ATOM 720 O O . ALA A 1 89 ? -1.891 8.994 13.336 1.00 95.56 89 ALA A O 1
ATOM 721 N N . LEU A 1 90 ? -3.024 8.279 15.132 1.00 94.44 90 LEU A N 1
ATOM 722 C CA . LEU A 1 90 ? -2.832 6.845 14.877 1.00 94.44 90 LEU A CA 1
ATOM 723 C C . LEU A 1 90 ? -3.567 6.374 13.615 1.00 94.44 90 LEU A C 1
ATOM 725 O O . LEU A 1 90 ? -3.105 5.456 12.931 1.00 94.44 90 LEU A O 1
ATOM 729 N N . PHE A 1 91 ? -4.715 6.978 13.297 1.00 95.75 91 PHE A N 1
ATOM 730 C CA . PHE A 1 91 ? -5.404 6.729 12.037 1.00 95.75 91 PHE A CA 1
ATOM 731 C C . PHE A 1 91 ? -4.574 7.184 10.840 1.00 95.75 91 PHE A C 1
ATOM 733 O O . PHE A 1 91 ? -4.260 6.352 9.983 1.00 95.75 91 PHE A O 1
ATOM 740 N N . VAL A 1 92 ? -4.167 8.454 10.830 1.00 96.44 92 VAL A N 1
ATOM 741 C CA . VAL A 1 92 ? -3.347 9.071 9.779 1.00 96.44 92 VAL A CA 1
ATOM 742 C C . VAL A 1 92 ? -2.024 8.324 9.618 1.00 96.44 92 VAL A C 1
ATOM 744 O O . VAL A 1 92 ? -1.687 7.925 8.506 1.00 96.44 92 VAL A O 1
ATOM 747 N N . GLY A 1 93 ? -1.337 8.019 10.722 1.00 94.94 93 GLY A N 1
ATOM 748 C CA . GLY A 1 93 ? -0.068 7.285 10.721 1.00 94.94 93 GLY A CA 1
ATOM 749 C C . GLY A 1 93 ? -0.147 5.848 10.199 1.00 94.94 93 GLY A C 1
ATOM 750 O O . GLY A 1 93 ? 0.880 5.245 9.903 1.00 94.94 93 GLY A O 1
ATOM 751 N N . GLY A 1 94 ? -1.349 5.279 10.071 1.00 94.19 94 GLY A N 1
ATOM 752 C CA . GLY A 1 94 ? -1.564 4.005 9.381 1.00 94.19 94 GLY A CA 1
ATOM 753 C C . GLY A 1 94 ? -2.130 4.154 7.967 1.00 94.19 94 GLY A C 1
ATOM 754 O O . GLY A 1 94 ? -1.810 3.348 7.105 1.00 94.19 94 GLY A O 1
ATOM 755 N N . PHE A 1 95 ? -2.995 5.143 7.733 1.00 96.81 95 PHE A N 1
ATOM 756 C CA . PHE A 1 95 ? -3.671 5.350 6.450 1.00 96.81 95 PHE A CA 1
ATOM 757 C C . PHE A 1 95 ? -2.744 5.955 5.393 1.00 96.81 95 PHE A C 1
ATOM 759 O O . PHE A 1 95 ? -2.693 5.464 4.271 1.00 96.81 95 PHE A O 1
ATOM 766 N N . VAL A 1 96 ? -1.988 6.994 5.755 1.00 97.06 96 VAL A N 1
ATOM 767 C CA . VAL A 1 96 ? -1.148 7.735 4.807 1.00 97.06 96 VAL A CA 1
ATOM 768 C C . VAL A 1 96 ? -0.031 6.861 4.223 1.00 97.06 96 VAL A C 1
ATOM 770 O O . VAL A 1 96 ? 0.068 6.811 2.998 1.00 97.06 96 VAL A O 1
ATOM 773 N N . PRO A 1 97 ? 0.752 6.101 5.020 1.00 96.75 97 PRO A N 1
ATOM 774 C CA . PRO A 1 97 ? 1.754 5.195 4.457 1.00 96.75 97 PRO A CA 1
ATOM 775 C C . PRO A 1 97 ? 1.144 4.119 3.554 1.00 96.75 97 PRO A C 1
ATOM 777 O O . PRO A 1 97 ? 1.668 3.859 2.477 1.00 96.75 97 PRO A O 1
ATOM 780 N N . ALA A 1 98 ? 0.011 3.534 3.958 1.00 96.94 98 ALA A N 1
ATOM 781 C CA . ALA A 1 98 ? -0.696 2.521 3.175 1.00 96.94 98 ALA A CA 1
ATOM 782 C C . ALA A 1 98 ? -1.085 3.035 1.781 1.00 96.94 98 ALA A C 1
ATOM 784 O O . ALA A 1 98 ? -0.835 2.365 0.777 1.00 96.94 98 ALA A O 1
ATOM 785 N N . LEU A 1 99 ? -1.662 4.238 1.725 1.00 97.75 99 LEU A N 1
ATOM 786 C CA . LEU A 1 99 ? -2.077 4.866 0.478 1.00 97.75 99 LEU A CA 1
ATOM 787 C C . LEU A 1 99 ? -0.870 5.226 -0.394 1.00 97.75 99 LEU A C 1
ATOM 789 O O . LEU A 1 99 ? -0.828 4.846 -1.561 1.00 97.75 99 LEU A O 1
ATOM 793 N N . ILE A 1 100 ? 0.120 5.929 0.169 1.00 96.88 100 ILE A N 1
ATOM 794 C CA . ILE A 1 100 ? 1.259 6.444 -0.601 1.00 96.88 100 ILE A CA 1
ATOM 795 C C . ILE A 1 100 ? 2.122 5.310 -1.157 1.00 96.88 100 ILE A C 1
ATOM 797 O O . ILE A 1 100 ? 2.528 5.394 -2.311 1.00 96.88 100 ILE A O 1
ATOM 801 N N . PHE A 1 101 ? 2.368 4.232 -0.404 1.00 96.75 101 PHE A N 1
ATOM 802 C CA . PHE A 1 101 ? 3.132 3.101 -0.941 1.00 96.75 101 PHE A CA 1
ATOM 803 C C . PHE A 1 101 ? 2.405 2.395 -2.093 1.00 96.75 101 PHE A C 1
ATOM 805 O O . PHE A 1 101 ? 3.050 2.017 -3.069 1.00 96.75 101 PHE A O 1
ATOM 812 N N . GLY A 1 102 ? 1.073 2.280 -2.038 1.00 97.25 102 GLY A N 1
ATOM 813 C CA . GLY A 1 102 ? 0.299 1.748 -3.165 1.00 97.25 102 GLY A CA 1
ATOM 814 C C . GLY A 1 102 ? 0.322 2.676 -4.386 1.00 97.25 102 GLY A C 1
ATOM 815 O O . GLY A 1 102 ? 0.510 2.210 -5.508 1.00 97.25 102 GLY A O 1
ATOM 816 N N . VAL A 1 103 ? 0.224 3.993 -4.171 1.00 97.88 103 VAL A N 1
ATOM 817 C CA . VAL A 1 103 ? 0.385 5.009 -5.228 1.00 97.88 103 VAL A CA 1
ATOM 818 C C . VAL A 1 103 ? 1.778 4.937 -5.855 1.00 97.88 103 VAL A C 1
ATOM 820 O O . VAL A 1 103 ? 1.902 4.972 -7.078 1.00 97.88 103 VAL A O 1
ATOM 823 N N . ALA A 1 104 ? 2.828 4.797 -5.047 1.00 96.25 104 ALA A N 1
ATOM 824 C CA . ALA A 1 104 ? 4.197 4.666 -5.532 1.00 96.25 104 ALA A CA 1
ATOM 825 C C . ALA A 1 104 ? 4.358 3.419 -6.414 1.00 96.25 104 ALA A C 1
ATOM 827 O O . ALA A 1 104 ? 4.902 3.522 -7.510 1.00 96.25 104 ALA A O 1
ATOM 828 N N . LEU A 1 105 ? 3.816 2.268 -5.996 1.00 95.94 105 LEU A N 1
ATOM 829 C CA . LEU A 1 105 ? 3.857 1.042 -6.797 1.00 95.94 105 LEU A CA 1
ATOM 830 C C . LEU A 1 105 ? 3.112 1.195 -8.134 1.00 95.94 105 LEU A C 1
ATOM 832 O O . LEU A 1 105 ? 3.619 0.768 -9.169 1.00 95.94 105 LEU A O 1
ATOM 836 N N . GLY A 1 106 ? 1.949 1.852 -8.136 1.00 96.62 106 GLY A N 1
ATOM 837 C CA . GLY A 1 106 ? 1.214 2.146 -9.369 1.00 96.62 106 GLY A CA 1
ATOM 838 C C . GLY A 1 106 ? 1.993 3.052 -10.330 1.00 96.62 106 GLY A C 1
ATOM 839 O O . GLY A 1 106 ? 2.021 2.795 -11.532 1.00 96.62 106 GLY A O 1
ATOM 840 N N . ASN A 1 107 ? 2.697 4.060 -9.806 1.00 96.44 107 ASN A N 1
ATOM 841 C CA . ASN A 1 107 ? 3.589 4.906 -10.606 1.00 96.44 107 ASN A CA 1
ATOM 842 C C . ASN A 1 107 ? 4.795 4.126 -11.147 1.00 96.44 107 ASN A C 1
ATOM 844 O O . ASN A 1 107 ? 5.187 4.331 -12.287 1.00 96.44 107 ASN A O 1
ATOM 848 N N . VAL A 1 108 ? 5.365 3.196 -10.376 1.00 94.88 108 VAL A N 1
ATOM 849 C CA . VAL A 1 108 ? 6.458 2.333 -10.861 1.00 94.88 108 VAL A CA 1
ATOM 850 C C . VAL A 1 108 ? 5.998 1.455 -12.031 1.00 94.88 108 VAL A C 1
ATOM 852 O O . VAL A 1 108 ? 6.743 1.294 -12.993 1.00 94.88 108 VAL A O 1
ATOM 855 N N . LEU A 1 109 ? 4.767 0.933 -11.989 1.00 94.94 109 LEU A N 1
ATOM 856 C CA . LEU A 1 109 ? 4.183 0.157 -13.092 1.00 94.94 109 LEU A CA 1
ATOM 857 C C . LEU A 1 109 ? 3.932 0.998 -14.354 1.00 94.94 109 LEU A C 1
ATOM 859 O O . LEU A 1 109 ? 4.075 0.491 -15.468 1.00 94.94 109 LEU A O 1
ATOM 863 N N . GLN A 1 110 ? 3.547 2.264 -14.185 1.00 93.50 110 GLN A N 1
ATOM 864 C CA . GLN A 1 110 ? 3.346 3.206 -15.290 1.00 93.50 110 GLN A CA 1
ATOM 865 C C . GLN A 1 110 ? 4.637 3.795 -15.846 1.00 93.50 110 GLN A C 1
ATOM 867 O O . GLN A 1 110 ? 4.663 4.180 -17.010 1.00 93.50 110 GLN A O 1
ATOM 872 N N . GLY A 1 111 ? 5.679 3.859 -15.021 1.00 92.81 111 GLY A N 1
ATOM 873 C CA . GLY A 1 111 ? 6.884 4.632 -15.272 1.00 92.81 111 GLY A CA 1
ATOM 874 C C . GLY A 1 111 ? 6.804 6.034 -14.675 1.00 92.81 111 GLY A C 1
ATOM 875 O O . GLY A 1 111 ? 5.736 6.630 -14.533 1.00 92.81 111 GLY A O 1
ATOM 876 N N . VAL A 1 112 ? 7.969 6.563 -14.305 1.00 93.94 112 VAL A N 1
ATOM 877 C CA . VAL A 1 112 ? 8.103 7.867 -13.649 1.00 93.94 112 VAL A CA 1
ATOM 878 C C . VAL A 1 112 ? 9.079 8.758 -14.416 1.00 93.94 112 VAL A C 1
ATOM 880 O O . VAL A 1 112 ? 10.034 8.240 -14.995 1.00 93.94 112 VAL A O 1
ATOM 883 N N . PRO A 1 113 ? 8.854 10.084 -14.455 1.00 93.50 113 PRO A N 1
ATOM 884 C CA . PRO A 1 113 ? 9.648 10.999 -15.269 1.00 93.50 113 PRO A CA 1
ATOM 885 C C . PRO A 1 113 ? 10.977 11.330 -14.580 1.00 93.50 113 PRO A C 1
ATOM 887 O O . PRO A 1 113 ? 11.089 12.306 -13.836 1.00 93.50 113 PRO A O 1
ATOM 890 N N . PHE A 1 114 ? 11.986 10.496 -14.817 1.00 94.44 114 PHE A N 1
ATOM 891 C CA . PHE A 1 114 ? 13.359 10.750 -14.395 1.00 94.44 114 PHE A CA 1
ATOM 892 C C . PHE A 1 114 ? 14.343 10.508 -15.539 1.00 94.44 114 PHE A C 1
ATOM 894 O O . PHE A 1 114 ? 14.118 9.663 -16.405 1.00 94.44 114 PHE A O 1
ATOM 901 N N . GLY A 1 115 ? 15.450 11.242 -15.511 1.00 92.75 115 GLY A N 1
ATOM 902 C CA . GLY A 1 115 ? 16.595 11.055 -16.392 1.00 92.75 115 GLY A CA 1
ATOM 903 C C . GLY A 1 115 ? 17.815 10.580 -15.611 1.00 92.75 115 GLY A C 1
ATOM 904 O O . GLY A 1 115 ? 17.924 10.812 -14.406 1.00 92.75 115 GLY A O 1
ATOM 905 N N . ILE A 1 116 ? 18.742 9.917 -16.301 1.00 94.19 116 ILE A N 1
ATOM 906 C CA . ILE A 1 116 ? 20.077 9.604 -15.782 1.00 94.19 116 ILE A CA 1
ATOM 907 C C . ILE A 1 116 ? 21.099 10.182 -16.760 1.00 94.19 116 ILE A C 1
ATOM 909 O O . ILE A 1 116 ? 21.075 9.855 -17.947 1.00 94.19 116 ILE A O 1
ATOM 913 N N . ASP A 1 117 ? 21.997 11.034 -16.270 1.00 93.00 117 ASP A N 1
ATOM 914 C CA . ASP A 1 117 ? 23.074 11.592 -17.087 1.00 93.00 117 ASP A CA 1
ATOM 915 C C . ASP A 1 117 ? 24.279 10.637 -17.216 1.00 93.00 117 ASP A C 1
ATOM 917 O O . ASP A 1 117 ? 24.342 9.569 -16.605 1.00 93.00 117 ASP A O 1
ATOM 921 N N . ARG A 1 118 ? 25.289 11.034 -18.001 1.00 92.38 118 ARG A N 1
ATOM 922 C CA . ARG A 1 118 ? 26.507 10.231 -18.235 1.00 92.38 118 ARG A CA 1
ATOM 923 C C . ARG A 1 118 ? 27.330 9.959 -16.968 1.00 92.38 118 ARG A C 1
ATOM 925 O O . ARG A 1 118 ? 28.160 9.055 -16.981 1.00 92.38 118 ARG A O 1
ATOM 932 N N . THR A 1 119 ? 27.110 10.719 -15.896 1.00 92.81 119 THR A N 1
ATOM 933 C CA . THR A 1 119 ? 27.753 10.537 -14.586 1.00 92.81 119 THR A CA 1
ATOM 934 C C . THR A 1 119 ? 26.941 9.646 -13.645 1.00 92.81 119 THR A C 1
ATOM 936 O O . THR A 1 119 ? 27.307 9.485 -12.484 1.00 92.81 119 THR A O 1
ATOM 939 N N . LEU A 1 120 ? 25.857 9.037 -14.142 1.00 91.12 120 LEU A N 1
ATOM 940 C CA . LEU A 1 120 ? 24.892 8.252 -13.371 1.00 91.12 120 LEU A CA 1
ATOM 941 C C . LEU A 1 120 ? 24.148 9.068 -12.306 1.00 91.12 120 LEU A C 1
ATOM 943 O O . LEU A 1 120 ? 23.594 8.504 -11.358 1.00 91.12 120 LEU A O 1
ATOM 947 N N . ARG A 1 121 ? 24.096 10.393 -12.468 1.00 93.06 121 ARG A N 1
ATOM 948 C CA . ARG A 1 121 ? 23.280 11.258 -11.625 1.00 93.06 121 ARG A CA 1
ATOM 949 C C . ARG A 1 121 ? 21.849 11.248 -12.143 1.00 93.06 121 ARG A C 1
ATOM 951 O O . ARG A 1 121 ? 21.604 11.463 -13.328 1.00 93.06 121 ARG A O 1
ATOM 958 N N . ALA A 1 122 ? 20.912 11.019 -11.230 1.00 93.12 122 ALA A N 1
ATOM 959 C CA . ALA A 1 122 ? 19.494 11.065 -11.536 1.00 93.12 122 ALA A CA 1
ATOM 960 C C . ALA A 1 122 ? 18.930 12.484 -11.389 1.00 93.12 122 ALA A C 1
ATOM 962 O O . ALA A 1 122 ? 19.264 13.202 -10.440 1.00 93.12 122 ALA A O 1
ATOM 963 N N . THR A 1 123 ? 18.041 12.858 -12.301 1.00 93.81 123 THR A N 1
ATOM 964 C CA . THR A 1 123 ? 17.199 14.056 -12.223 1.00 93.81 123 THR A CA 1
ATOM 965 C C . THR A 1 123 ? 15.740 13.638 -12.311 1.00 93.81 123 THR A C 1
ATOM 967 O O . THR A 1 123 ? 15.412 12.695 -13.024 1.00 93.81 123 THR A O 1
ATOM 970 N N . TYR A 1 124 ? 14.864 14.309 -11.568 1.00 93.88 124 TYR A N 1
ATOM 971 C CA . TYR A 1 124 ? 13.432 14.025 -11.559 1.00 93.88 124 TYR A CA 1
ATOM 972 C C . TYR A 1 124 ? 12.671 15.279 -11.967 1.00 93.88 124 TYR A C 1
ATOM 974 O O . TYR A 1 124 ? 12.811 16.313 -11.317 1.00 93.88 124 TYR A O 1
ATOM 982 N N . ASP A 1 125 ? 11.862 15.165 -13.017 1.00 90.50 125 ASP A N 1
ATOM 983 C CA . ASP A 1 125 ? 11.150 16.300 -13.617 1.00 90.50 125 ASP A CA 1
ATOM 984 C C . ASP A 1 125 ? 9.657 16.316 -13.242 1.00 90.50 125 ASP A C 1
ATOM 986 O O . ASP A 1 125 ? 8.893 17.180 -13.671 1.00 90.50 125 ASP A O 1
ATOM 990 N N . GLY A 1 126 ? 9.214 15.349 -12.432 1.00 88.31 126 GLY A N 1
ATOM 991 C CA . GLY A 1 126 ? 7.840 15.264 -11.947 1.00 88.31 126 GLY A CA 1
ATOM 992 C C . GLY A 1 126 ? 7.574 16.090 -10.684 1.00 88.31 126 GLY A C 1
ATOM 993 O O . GLY A 1 126 ? 8.473 16.581 -10.005 1.00 88.31 126 GLY A O 1
ATOM 994 N N . GLY A 1 127 ? 6.298 16.169 -10.305 1.00 89.19 127 GLY A N 1
ATOM 995 C CA . GLY A 1 127 ? 5.849 16.762 -9.041 1.00 89.19 127 GLY A CA 1
ATOM 996 C C . GLY A 1 127 ? 4.928 15.826 -8.257 1.00 89.19 127 GLY A C 1
ATOM 997 O O . GLY A 1 127 ? 4.440 14.833 -8.796 1.00 89.19 127 GLY A O 1
ATOM 998 N N . LEU A 1 128 ? 4.640 16.161 -6.992 1.00 88.12 128 LEU A N 1
ATOM 999 C CA . LEU A 1 128 ? 3.785 15.342 -6.114 1.00 88.12 128 LEU A CA 1
ATOM 1000 C C . LEU A 1 128 ? 2.410 15.058 -6.731 1.00 88.12 128 LEU A C 1
ATOM 1002 O O . LEU A 1 128 ? 1.947 13.924 -6.698 1.00 88.12 128 LEU A O 1
ATOM 1006 N N . PHE A 1 129 ? 1.765 16.069 -7.312 1.00 90.19 129 PHE A N 1
ATOM 1007 C CA . PHE A 1 129 ? 0.443 15.901 -7.919 1.00 90.19 129 PHE A CA 1
ATOM 1008 C C . PHE A 1 129 ? 0.472 15.021 -9.174 1.00 90.19 129 PHE A C 1
ATOM 1010 O O . PHE A 1 129 ? -0.514 14.346 -9.448 1.00 90.19 129 PHE A O 1
ATOM 1017 N N . GLY A 1 130 ? 1.607 14.951 -9.880 1.00 88.88 130 GLY A N 1
ATOM 1018 C CA . GLY A 1 130 ? 1.790 14.029 -11.006 1.00 88.88 130 GLY A CA 1
ATOM 1019 C C . GLY A 1 130 ? 1.765 12.557 -10.581 1.00 88.88 130 GLY A C 1
ATOM 1020 O O . GLY A 1 130 ? 1.355 11.700 -11.358 1.00 88.88 130 GLY A O 1
ATOM 1021 N N . LEU A 1 131 ? 2.115 12.268 -9.322 1.00 91.31 131 LEU A N 1
ATOM 1022 C CA . LEU A 1 131 ? 2.033 10.918 -8.758 1.00 91.31 131 LEU A CA 1
ATOM 1023 C C . LEU A 1 131 ? 0.588 10.492 -8.467 1.00 91.31 131 LEU A C 1
ATOM 1025 O O . LEU A 1 131 ? 0.302 9.300 -8.394 1.00 91.31 131 LEU A O 1
ATOM 1029 N N . LEU A 1 132 ? -0.336 11.440 -8.297 1.00 93.94 132 LEU A N 1
ATOM 1030 C CA . LEU A 1 132 ? -1.736 11.179 -7.946 1.00 93.94 132 LEU A CA 1
ATOM 1031 C C . LEU A 1 132 ? -2.604 10.952 -9.191 1.00 93.94 132 LEU A C 1
ATOM 1033 O O . LEU A 1 132 ? -3.702 11.493 -9.309 1.00 93.94 132 LEU A O 1
ATOM 1037 N N . ASN A 1 133 ? -2.106 10.157 -10.136 1.00 95.06 133 ASN A N 1
ATOM 1038 C CA . ASN A 1 133 ? -2.852 9.798 -11.335 1.00 95.06 133 ASN A CA 1
ATOM 1039 C C . ASN A 1 133 ? -3.894 8.687 -11.048 1.00 95.06 133 ASN A C 1
ATOM 1041 O O . ASN A 1 133 ? -3.776 7.978 -10.043 1.00 95.06 133 ASN A O 1
ATOM 1045 N N . PRO A 1 134 ? -4.914 8.500 -11.911 1.00 96.81 134 PRO A N 1
ATOM 1046 C CA . PRO A 1 134 ? -6.034 7.596 -11.629 1.00 96.81 134 PRO A CA 1
ATOM 1047 C C . PRO A 1 134 ? -5.638 6.142 -11.339 1.00 96.81 134 PRO A C 1
ATOM 1049 O O . PRO A 1 134 ? -6.166 5.535 -10.408 1.00 96.81 134 PRO A O 1
ATOM 1052 N N . PHE A 1 135 ? -4.691 5.585 -12.095 1.00 96.62 135 PHE A N 1
ATOM 1053 C CA . PHE A 1 135 ? -4.236 4.208 -11.895 1.00 96.62 135 PHE A CA 1
ATOM 1054 C C . PHE A 1 135 ? -3.411 4.073 -10.612 1.00 96.62 135 PHE A C 1
ATOM 1056 O O . PHE A 1 135 ? -3.617 3.144 -9.835 1.00 96.62 135 PHE A O 1
ATOM 1063 N N . ALA A 1 136 ? -2.523 5.028 -10.336 1.00 97.00 136 ALA A N 1
ATOM 1064 C CA . ALA A 1 136 ? -1.764 5.029 -9.095 1.00 97.00 136 ALA A CA 1
ATOM 1065 C C . ALA A 1 136 ? -2.681 5.152 -7.868 1.00 97.00 136 ALA A C 1
ATOM 1067 O O . ALA A 1 136 ? -2.496 4.439 -6.881 1.00 97.00 136 ALA A O 1
ATOM 1068 N N . LEU A 1 137 ? -3.719 5.989 -7.936 1.00 98.00 137 LEU A N 1
ATOM 1069 C CA . LEU A 1 137 ? -4.737 6.082 -6.888 1.00 98.00 137 LEU A CA 1
ATOM 1070 C C . LEU A 1 137 ? -5.508 4.769 -6.717 1.00 98.00 137 LEU A C 1
ATOM 1072 O O . LEU A 1 137 ? -5.740 4.362 -5.580 1.00 98.00 137 LEU A O 1
ATOM 1076 N N . LEU A 1 138 ? -5.847 4.075 -7.806 1.00 98.19 138 LEU A N 1
ATOM 1077 C CA . LEU A 1 138 ? -6.458 2.744 -7.750 1.00 98.19 138 LEU A CA 1
ATOM 1078 C C . LEU A 1 138 ? -5.561 1.742 -7.001 1.00 98.19 138 LEU A C 1
ATOM 1080 O O . LEU A 1 138 ? -6.039 1.065 -6.089 1.00 98.19 138 LEU A O 1
ATOM 1084 N N . CYS A 1 139 ? -4.259 1.699 -7.306 1.00 98.12 139 CYS A N 1
ATOM 1085 C CA . CYS A 1 139 ? -3.285 0.878 -6.573 1.00 98.12 139 CYS A CA 1
ATOM 1086 C C . CYS A 1 139 ? -3.170 1.289 -5.093 1.00 98.12 139 CYS A C 1
ATOM 1088 O O . CYS A 1 139 ? -3.096 0.439 -4.204 1.00 98.12 139 CYS A O 1
ATOM 1090 N N . GLY A 1 140 ? -3.209 2.593 -4.808 1.00 98.06 140 GLY A N 1
ATOM 1091 C CA . GLY A 1 140 ? -3.258 3.140 -3.453 1.00 98.06 140 GLY A CA 1
ATOM 1092 C C . GLY A 1 140 ? -4.473 2.661 -2.657 1.00 98.06 140 GLY A C 1
ATOM 1093 O O . GLY A 1 140 ? -4.338 2.216 -1.516 1.00 98.06 140 GLY A O 1
ATOM 1094 N N . LEU A 1 141 ? -5.662 2.717 -3.257 1.00 98.12 141 LEU A N 1
ATOM 1095 C CA . LEU A 1 141 ? -6.906 2.263 -2.636 1.00 98.12 141 LEU A CA 1
ATOM 1096 C C . LEU A 1 141 ? -6.928 0.744 -2.439 1.00 98.12 141 LEU A C 1
ATOM 1098 O O . LEU A 1 141 ? -7.387 0.288 -1.390 1.00 98.12 141 LEU A O 1
ATOM 1102 N N . ALA A 1 142 ? -6.380 -0.025 -3.386 1.00 98.00 142 ALA A N 1
ATOM 1103 C CA . ALA A 1 142 ? -6.179 -1.463 -3.227 1.00 98.00 142 ALA A CA 1
ATOM 1104 C C . ALA A 1 142 ? -5.300 -1.765 -2.001 1.00 98.00 142 ALA A C 1
ATOM 1106 O O . ALA A 1 142 ? -5.722 -2.512 -1.121 1.00 98.00 142 ALA A O 1
ATOM 1107 N N . SER A 1 143 ? -4.146 -1.100 -1.874 1.00 98.19 143 SER A N 1
ATOM 1108 C CA . SER A 1 143 ? -3.239 -1.233 -0.721 1.00 98.19 143 SER A CA 1
ATOM 1109 C C . SER A 1 143 ? -3.929 -0.911 0.613 1.00 98.19 143 SER A C 1
ATOM 1111 O O . SER A 1 143 ? -3.843 -1.675 1.580 1.00 98.19 143 SER A O 1
ATOM 1113 N N . VAL A 1 144 ? -4.685 0.192 0.676 1.00 98.19 144 VAL A N 1
ATOM 1114 C CA . VAL A 1 144 ? -5.45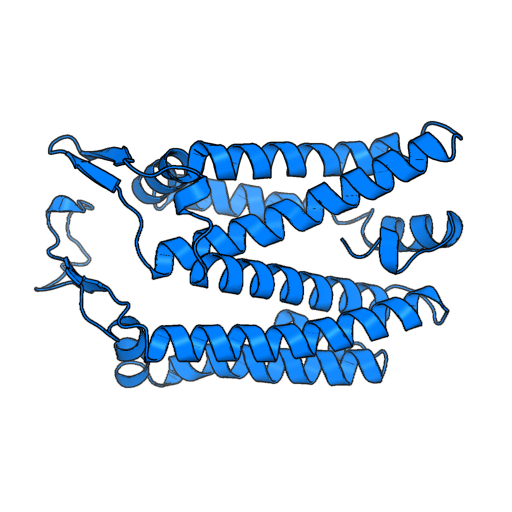7 0.549 1.878 1.00 98.19 144 VAL A CA 1
ATOM 1115 C C . VAL A 1 144 ? -6.488 -0.528 2.209 1.00 98.19 144 VAL A C 1
ATOM 1117 O O . VAL A 1 144 ? -6.596 -0.923 3.372 1.00 98.19 144 VAL A O 1
ATOM 1120 N N . ALA A 1 145 ? -7.236 -1.012 1.215 1.00 97.94 145 ALA A N 1
ATOM 1121 C CA . ALA A 1 145 ? -8.243 -2.046 1.413 1.00 97.94 145 ALA A CA 1
ATOM 1122 C C . ALA A 1 145 ? -7.609 -3.346 1.935 1.00 97.94 145 ALA A C 1
ATOM 1124 O O . ALA A 1 145 ? -8.079 -3.872 2.943 1.00 97.94 145 ALA A O 1
ATOM 1125 N N . MET A 1 146 ? -6.493 -3.795 1.351 1.00 97.62 146 MET A N 1
ATOM 1126 C CA . MET A 1 146 ? -5.751 -4.986 1.795 1.00 97.62 146 MET A CA 1
ATOM 1127 C C . MET A 1 146 ? -5.336 -4.876 3.266 1.00 97.62 146 MET A C 1
ATOM 1129 O O . MET A 1 146 ? -5.616 -5.762 4.076 1.00 97.62 146 MET A O 1
ATOM 1133 N N . LEU A 1 147 ? -4.759 -3.739 3.664 1.00 97.31 147 LEU A N 1
ATOM 1134 C CA . LEU A 1 147 ? -4.338 -3.522 5.050 1.00 97.31 147 LEU A CA 1
ATOM 1135 C C . LEU A 1 147 ? -5.518 -3.390 6.024 1.00 97.31 147 LEU A C 1
ATOM 1137 O O . LEU A 1 147 ? -5.394 -3.750 7.199 1.00 97.31 147 LEU A O 1
ATOM 1141 N N . VAL A 1 148 ? -6.675 -2.907 5.563 1.00 97.81 148 VAL A N 1
ATOM 1142 C CA . VAL A 1 148 ? -7.913 -2.914 6.354 1.00 97.81 148 VAL A CA 1
ATOM 1143 C C . VAL A 1 148 ? -8.425 -4.340 6.562 1.00 97.81 148 VAL A C 1
ATOM 1145 O O . VAL A 1 148 ? -8.785 -4.674 7.692 1.00 97.81 148 VAL A O 1
ATOM 1148 N N . VAL A 1 149 ? -8.417 -5.188 5.528 1.00 98.12 149 VAL A N 1
ATOM 1149 C CA . VAL A 1 149 ? -8.790 -6.610 5.638 1.00 98.12 149 VAL A CA 1
ATOM 1150 C C . VAL A 1 149 ? -7.878 -7.321 6.630 1.00 98.12 149 VAL A C 1
ATOM 1152 O O . VAL A 1 149 ? -8.370 -7.994 7.538 1.00 98.12 149 VAL A O 1
ATOM 1155 N N . HIS A 1 150 ? -6.564 -7.129 6.512 1.00 97.94 150 HIS A N 1
ATOM 1156 C CA . HIS A 1 150 ? -5.594 -7.748 7.410 1.00 97.94 150 HIS A CA 1
ATOM 1157 C C . HIS A 1 150 ? -5.772 -7.269 8.860 1.00 97.94 150 HIS A C 1
ATOM 1159 O O . HIS A 1 150 ? -5.838 -8.072 9.790 1.00 97.94 150 HIS A O 1
ATOM 1165 N N . GLY A 1 151 ? -5.95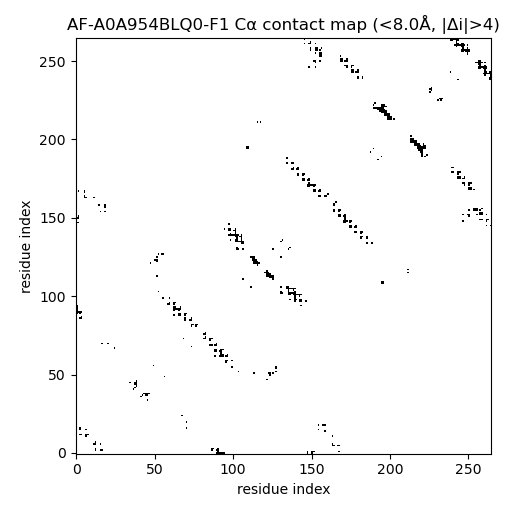9 -5.960 9.069 1.00 96.81 151 GLY A N 1
ATOM 1166 C CA . GLY A 1 151 ? -6.227 -5.396 10.394 1.00 96.81 151 GLY A CA 1
ATOM 1167 C C . GLY A 1 151 ? -7.544 -5.880 11.016 1.00 96.81 151 GLY A C 1
ATOM 1168 O O . GLY A 1 151 ? -7.594 -6.146 12.216 1.00 96.81 151 GLY A O 1
ATOM 1169 N N . ALA A 1 152 ? -8.608 -6.027 10.221 1.00 97.50 152 ALA A N 1
ATOM 1170 C CA . ALA A 1 152 ? -9.878 -6.593 10.678 1.00 97.50 152 ALA A CA 1
ATOM 1171 C C . ALA A 1 152 ? -9.735 -8.074 11.054 1.00 97.50 152 ALA A C 1
ATOM 1173 O O . ALA A 1 152 ? -10.244 -8.500 12.091 1.00 97.50 152 ALA A O 1
ATOM 1174 N N . SER A 1 153 ? -9.007 -8.833 10.235 1.00 97.81 153 SER A N 1
ATOM 1175 C CA . SER A 1 153 ? -8.744 -10.259 10.443 1.00 97.81 153 SER A CA 1
ATOM 1176 C C . SER A 1 153 ? -7.928 -10.501 11.709 1.00 97.81 153 SER A C 1
ATOM 1178 O O . SER A 1 153 ? -8.257 -11.384 12.496 1.00 97.81 153 SER A O 1
ATOM 1180 N N . TRP A 1 154 ? -6.923 -9.657 11.965 1.00 96.81 154 TRP A N 1
ATOM 1181 C CA . TRP A 1 154 ? -6.174 -9.666 13.220 1.00 96.81 154 TRP A CA 1
ATOM 1182 C C . TRP A 1 154 ? -7.083 -9.450 14.432 1.00 96.81 154 TRP A C 1
ATOM 1184 O O . TRP A 1 154 ? -7.010 -10.205 15.400 1.00 96.81 154 TRP A O 1
ATOM 1194 N N . LEU A 1 155 ? -7.961 -8.442 14.378 1.00 96.50 155 LEU A N 1
ATOM 1195 C CA . LEU A 1 155 ? -8.875 -8.148 15.482 1.00 96.50 155 LEU A CA 1
ATOM 1196 C C . LEU A 1 155 ? -9.816 -9.318 15.761 1.00 96.50 155 LEU A C 1
ATOM 1198 O O . LEU A 1 155 ? -9.935 -9.702 16.915 1.00 96.50 155 LEU A O 1
ATOM 1202 N N . VAL A 1 156 ? -10.409 -9.917 14.726 1.00 96.12 156 VAL A N 1
ATOM 1203 C CA . VAL A 1 156 ? -11.282 -11.098 14.857 1.00 96.12 156 VAL A CA 1
ATOM 1204 C C . VAL A 1 156 ? -10.592 -12.264 15.571 1.00 96.12 156 VAL A C 1
ATOM 1206 O O . VAL A 1 156 ? -11.239 -12.985 16.317 1.00 96.12 156 VAL A O 1
ATOM 1209 N N . VAL A 1 157 ? -9.285 -12.443 15.371 1.00 95.75 157 VAL A N 1
ATOM 1210 C CA . VAL A 1 157 ? -8.521 -13.522 16.017 1.00 95.75 157 VAL A CA 1
ATOM 1211 C C . VAL A 1 157 ? -8.073 -13.159 17.435 1.00 95.75 157 VAL A C 1
ATOM 1213 O O . VAL A 1 157 ? -7.898 -14.044 18.269 1.00 95.75 157 VAL A O 1
ATOM 1216 N N . LYS A 1 158 ? -7.827 -11.875 17.718 1.00 94.75 158 LYS A N 1
ATOM 1217 C CA . LYS A 1 158 ? -7.189 -11.437 18.969 1.00 94.75 158 LYS A CA 1
ATOM 1218 C C . LYS A 1 158 ? -8.137 -10.945 20.051 1.00 94.75 158 LYS A C 1
ATOM 1220 O O . LYS A 1 158 ? -7.700 -10.861 21.196 1.00 94.75 158 LYS A O 1
ATOM 1225 N N . ILE A 1 159 ? -9.367 -10.563 19.717 1.00 94.12 159 ILE A N 1
ATOM 1226 C CA . ILE A 1 159 ? -10.309 -9.996 20.690 1.00 94.12 159 ILE A CA 1
ATOM 1227 C C . ILE A 1 159 ? -11.487 -10.935 20.929 1.00 94.12 159 ILE A C 1
ATOM 1229 O O . ILE A 1 159 ? -11.881 -11.695 20.051 1.00 94.12 159 ILE A O 1
ATOM 1233 N N . GLU A 1 160 ? -12.063 -10.855 22.125 1.00 90.69 160 GLU A N 1
ATOM 1234 C CA . GLU A 1 160 ? -13.240 -11.640 22.492 1.00 90.69 160 GLU A CA 1
ATOM 1235 C C . GLU A 1 160 ? -14.490 -11.229 21.698 1.00 90.69 160 GLU A C 1
ATOM 1237 O O . GLU A 1 160 ? -14.600 -10.111 21.175 1.00 90.69 160 GLU A O 1
ATOM 1242 N N . HIS A 1 161 ? -15.469 -12.138 21.648 1.00 91.31 161 HIS A N 1
ATOM 1243 C CA . HIS A 1 161 ? -16.754 -11.886 21.008 1.00 91.31 161 HIS A CA 1
ATOM 1244 C C . HIS A 1 161 ? -17.445 -10.656 21.598 1.00 91.31 161 HIS A C 1
ATOM 1246 O O . HIS A 1 161 ? -17.691 -10.563 22.797 1.00 91.31 161 HIS A O 1
ATOM 1252 N N . GLY A 1 162 ? -17.797 -9.709 20.728 1.00 93.25 162 GLY A N 1
ATOM 1253 C CA . GLY A 1 162 ? -18.494 -8.503 21.140 1.00 93.25 162 GLY A CA 1
ATOM 1254 C C . GLY A 1 162 ? -18.608 -7.447 20.040 1.00 93.25 162 GLY A C 1
ATOM 1255 O O . GLY A 1 162 ? -18.166 -7.658 18.905 1.00 93.25 162 GLY A O 1
ATOM 1256 N N . PRO A 1 163 ? -19.146 -6.262 20.381 1.00 95.00 163 PRO A N 1
ATOM 1257 C CA . PRO A 1 163 ? -19.520 -5.243 19.400 1.00 95.00 163 PRO A CA 1
ATOM 1258 C C . PRO A 1 163 ? -18.357 -4.726 18.540 1.00 95.00 163 PRO A C 1
ATOM 1260 O O . PRO A 1 163 ? -18.561 -4.338 17.389 1.00 95.00 163 PRO A O 1
ATOM 1263 N N . VAL A 1 164 ? -17.136 -4.693 19.086 1.00 95.75 164 VAL A N 1
ATOM 1264 C CA . VAL A 1 164 ? -15.933 -4.275 18.344 1.00 95.75 164 VAL A CA 1
ATOM 1265 C C . VAL A 1 164 ? -15.581 -5.299 17.273 1.00 95.75 164 VAL A C 1
ATOM 1267 O O . VAL A 1 164 ? -15.309 -4.907 16.138 1.00 95.75 164 VAL A O 1
ATOM 1270 N N . MET A 1 165 ? -15.635 -6.591 17.607 1.00 96.50 165 MET A N 1
ATOM 1271 C CA . MET A 1 165 ? -15.359 -7.664 16.655 1.00 96.50 165 MET A CA 1
ATOM 1272 C C . MET A 1 165 ? -16.388 -7.685 15.530 1.00 96.50 165 MET A C 1
ATOM 1274 O O . MET A 1 165 ? -16.014 -7.800 14.368 1.00 96.50 165 MET A O 1
ATOM 1278 N N . ASP A 1 166 ? -17.668 -7.493 15.849 1.00 96.19 166 ASP A N 1
ATOM 1279 C CA . ASP A 1 166 ? -18.739 -7.460 14.848 1.00 96.19 166 ASP A CA 1
ATOM 1280 C C . ASP A 1 166 ? -18.534 -6.333 13.832 1.00 96.19 166 ASP A C 1
ATOM 1282 O O . ASP A 1 166 ? -18.673 -6.526 12.622 1.00 96.19 166 ASP A O 1
ATOM 1286 N N . ARG A 1 167 ? -18.143 -5.148 14.317 1.00 97.12 167 ARG A N 1
ATOM 1287 C CA . ARG A 1 167 ? -17.819 -4.009 13.451 1.00 97.12 167 ARG A CA 1
ATOM 1288 C C . ARG A 1 167 ? -16.546 -4.255 12.649 1.00 97.12 167 ARG A C 1
ATOM 1290 O O . ARG A 1 167 ? -16.543 -3.967 11.456 1.00 97.12 167 ARG A O 1
ATOM 1297 N N . ALA A 1 168 ? -15.496 -4.796 13.268 1.00 97.19 168 ALA A N 1
ATOM 1298 C CA . ALA A 1 168 ? -14.254 -5.137 12.577 1.00 97.19 168 ALA A CA 1
ATOM 1299 C C . ALA A 1 168 ? -14.508 -6.139 11.443 1.00 97.19 168 ALA A C 1
ATOM 1301 O O . ALA A 1 168 ? -14.111 -5.881 10.311 1.00 97.19 168 ALA A O 1
ATOM 1302 N N . ALA A 1 169 ? -15.260 -7.209 11.712 1.00 97.38 169 ALA A N 1
ATOM 1303 C CA . ALA A 1 169 ? -15.665 -8.196 10.720 1.00 97.38 169 ALA A CA 1
ATOM 1304 C C . ALA A 1 169 ? -16.461 -7.564 9.570 1.00 97.38 169 ALA A C 1
ATOM 1306 O O . ALA A 1 169 ? -16.172 -7.837 8.407 1.00 97.38 169 ALA A O 1
ATOM 1307 N N . LYS A 1 170 ? -17.423 -6.679 9.870 1.00 97.62 170 LYS A N 1
ATOM 1308 C CA . LYS A 1 170 ? -18.219 -5.989 8.845 1.00 97.62 170 LYS A CA 1
ATOM 1309 C C . LYS A 1 170 ? -17.362 -5.088 7.952 1.00 97.62 170 LYS A C 1
ATOM 1311 O O . LYS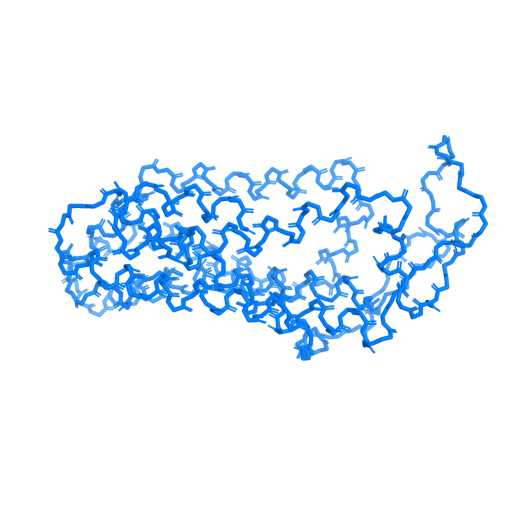 A 1 170 ? -17.474 -5.165 6.731 1.00 97.62 170 LYS A O 1
ATOM 1316 N N . PHE A 1 171 ? -16.505 -4.248 8.535 1.00 97.56 171 PHE A N 1
ATOM 1317 C CA . PHE A 1 171 ? -15.611 -3.390 7.750 1.00 97.56 171 PHE A CA 1
ATOM 1318 C C . PHE A 1 171 ? -14.598 -4.207 6.948 1.00 97.56 171 PHE A C 1
ATOM 1320 O O . PHE A 1 171 ? -14.349 -3.887 5.791 1.00 97.56 171 PHE A O 1
ATOM 1327 N N . GLY A 1 172 ? -14.064 -5.284 7.528 1.00 97.62 172 GLY A N 1
ATOM 1328 C CA . GLY A 1 172 ? -13.163 -6.199 6.837 1.00 97.62 172 GLY A CA 1
ATOM 1329 C C . GLY A 1 172 ? -13.825 -6.889 5.644 1.00 97.62 172 GLY A C 1
ATOM 1330 O O . GLY A 1 172 ? -13.209 -6.983 4.593 1.00 97.62 172 GLY A O 1
ATOM 1331 N N . GLN A 1 173 ? -15.085 -7.324 5.763 1.00 98.38 173 GLN A N 1
ATOM 1332 C CA . GLN A 1 173 ? -15.832 -7.927 4.651 1.00 98.38 173 GLN A CA 1
ATOM 1333 C C . GLN A 1 173 ? -16.011 -6.942 3.491 1.00 98.38 173 GLN A C 1
ATOM 1335 O O . GLN A 1 173 ? -15.760 -7.291 2.341 1.00 98.38 173 GLN A O 1
ATOM 1340 N N . ILE A 1 174 ? -16.398 -5.698 3.789 1.00 98.12 174 ILE A N 1
ATOM 1341 C CA . ILE A 1 174 ? -16.529 -4.645 2.771 1.00 98.12 174 ILE A CA 1
ATOM 1342 C C . ILE A 1 174 ? -15.171 -4.376 2.114 1.00 98.12 174 ILE A C 1
ATOM 1344 O O . ILE A 1 174 ? -15.085 -4.290 0.892 1.00 98.12 174 ILE A O 1
ATOM 1348 N N . ALA A 1 175 ? -14.105 -4.290 2.911 1.00 98.06 175 ALA A N 1
ATOM 1349 C CA . ALA A 1 175 ? -12.759 -4.090 2.396 1.00 98.06 175 ALA A CA 1
ATOM 1350 C C . ALA A 1 175 ? -12.285 -5.274 1.538 1.00 98.06 175 ALA A C 1
ATOM 1352 O O . ALA A 1 175 ? -11.660 -5.040 0.516 1.00 98.06 175 ALA A O 1
ATOM 1353 N N . ALA A 1 176 ? -12.628 -6.519 1.878 1.00 98.19 176 ALA A N 1
ATOM 1354 C CA . ALA A 1 176 ? -12.251 -7.699 1.096 1.00 98.19 176 ALA A CA 1
ATOM 1355 C C . ALA A 1 176 ? -12.914 -7.697 -0.286 1.00 98.19 176 ALA A C 1
ATOM 1357 O O . ALA A 1 176 ? -12.260 -7.975 -1.289 1.00 98.19 176 ALA A O 1
ATOM 1358 N N . LEU A 1 177 ? -14.187 -7.295 -0.359 1.00 98.25 177 LEU A N 1
ATOM 1359 C CA . LEU A 1 177 ? -14.856 -7.062 -1.640 1.00 98.25 177 LEU A CA 1
ATOM 1360 C C . LEU A 1 177 ? -14.198 -5.912 -2.413 1.00 98.25 177 LEU A C 1
ATOM 1362 O O . LEU A 1 177 ? -13.988 -6.028 -3.617 1.00 98.25 177 LEU A O 1
ATOM 1366 N N . ALA A 1 178 ? -13.824 -4.828 -1.728 1.00 98.19 178 ALA A N 1
ATOM 1367 C CA . ALA A 1 178 ? -13.116 -3.715 -2.351 1.00 98.19 178 ALA A CA 1
ATOM 1368 C C . ALA A 1 178 ? -11.742 -4.133 -2.903 1.00 98.19 178 ALA A 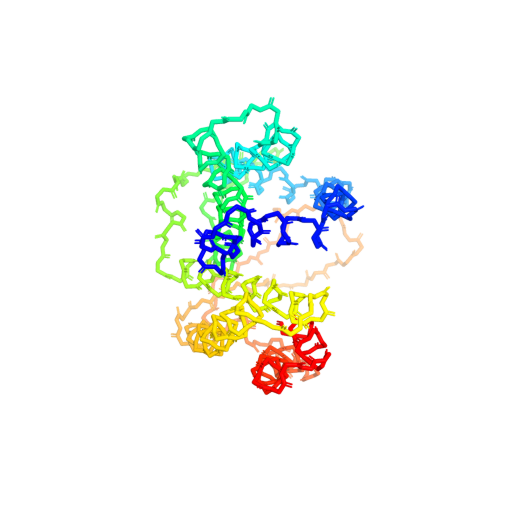C 1
ATOM 1370 O O . ALA A 1 178 ? -11.400 -3.706 -3.999 1.00 98.19 178 ALA A O 1
ATOM 1371 N N . VAL A 1 179 ? -10.989 -5.002 -2.213 1.00 98.19 179 VAL A N 1
ATOM 1372 C CA . VAL A 1 179 ? -9.732 -5.571 -2.734 1.00 98.19 179 VAL A CA 1
ATOM 1373 C C . VAL A 1 179 ? -9.996 -6.323 -4.031 1.00 98.19 179 VAL A C 1
ATOM 1375 O O . VAL A 1 179 ? -9.356 -6.016 -5.027 1.00 98.19 179 VAL A O 1
ATOM 1378 N N . ILE A 1 180 ? -10.972 -7.239 -4.057 1.00 98.19 180 ILE A N 1
ATOM 1379 C CA . ILE A 1 180 ? -11.321 -7.998 -5.270 1.00 98.19 180 ILE A CA 1
ATOM 1380 C C . ILE A 1 180 ? -11.644 -7.047 -6.428 1.00 98.19 180 ILE A C 1
ATOM 1382 O O . ILE A 1 180 ? -11.113 -7.205 -7.524 1.00 98.19 180 ILE A O 1
ATOM 1386 N N . VAL A 1 181 ? -12.474 -6.030 -6.184 1.00 98.38 181 VAL A N 1
ATOM 1387 C CA . VAL A 1 181 ? -12.861 -5.060 -7.215 1.00 98.38 181 VAL A CA 1
ATOM 1388 C C . VAL A 1 181 ? -11.663 -4.233 -7.680 1.00 98.38 181 VAL A C 1
ATOM 1390 O O . VAL A 1 181 ? -11.410 -4.163 -8.878 1.00 98.38 181 VAL A O 1
ATOM 1393 N N . PHE A 1 182 ? -10.899 -3.624 -6.771 1.00 98.06 182 PHE A N 1
ATOM 1394 C CA . PHE A 1 182 ? -9.766 -2.777 -7.147 1.00 98.06 182 PHE A CA 1
ATOM 1395 C C . PHE A 1 182 ? -8.651 -3.566 -7.824 1.00 98.06 182 PHE A C 1
ATOM 1397 O O . PHE A 1 182 ? -8.064 -3.077 -8.785 1.00 98.06 182 PHE A O 1
ATOM 1404 N N . TYR A 1 183 ? -8.393 -4.791 -7.373 1.00 95.69 183 TYR A N 1
ATOM 1405 C CA . TYR A 1 183 ? -7.400 -5.673 -7.972 1.00 95.69 183 TYR A CA 1
ATOM 1406 C C . TYR A 1 183 ? -7.823 -6.117 -9.378 1.00 95.69 183 TYR A C 1
ATOM 1408 O O . TYR A 1 183 ? -7.020 -6.052 -10.306 1.00 95.69 183 TYR A O 1
ATOM 1416 N N . ALA A 1 184 ? -9.103 -6.462 -9.577 1.00 97.44 184 ALA A N 1
ATOM 1417 C CA . ALA A 1 184 ? -9.650 -6.744 -10.905 1.00 97.44 184 ALA A CA 1
ATOM 1418 C C . ALA A 1 184 ? -9.560 -5.526 -11.831 1.00 97.44 184 ALA A C 1
ATOM 1420 O O . ALA A 1 184 ? -9.079 -5.650 -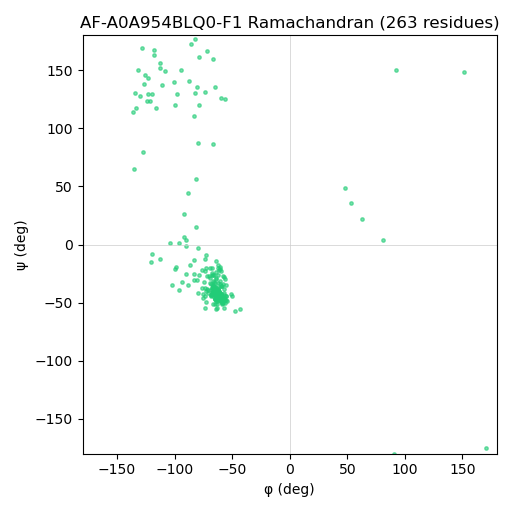12.954 1.00 97.44 184 ALA A O 1
ATOM 1421 N N . LEU A 1 185 ? -9.961 -4.343 -11.359 1.00 97.81 185 LEU A N 1
ATOM 1422 C CA . LEU A 1 185 ? -9.867 -3.107 -12.136 1.00 97.81 185 LEU A CA 1
ATOM 1423 C C . LEU A 1 185 ? -8.415 -2.769 -12.491 1.00 97.81 185 LEU A C 1
ATOM 1425 O O . LEU A 1 185 ? -8.152 -2.383 -13.626 1.00 97.81 185 LEU A O 1
ATOM 1429 N N . ALA A 1 186 ? -7.470 -2.950 -11.565 1.00 96.19 186 ALA A N 1
ATOM 1430 C CA . ALA A 1 186 ? -6.052 -2.712 -11.820 1.00 96.19 186 ALA A CA 1
ATOM 1431 C C . ALA A 1 186 ? -5.490 -3.716 -12.835 1.00 96.19 186 ALA A C 1
ATOM 1433 O O . ALA A 1 186 ? -4.743 -3.321 -13.725 1.00 96.19 186 ALA A O 1
ATOM 1434 N N . GLY A 1 187 ? -5.890 -4.989 -12.753 1.00 94.81 187 GLY A N 1
ATOM 1435 C CA . GLY A 1 187 ? -5.520 -6.022 -13.722 1.00 94.81 187 GLY A CA 1
ATOM 1436 C C . GLY A 1 187 ? -6.078 -5.750 -15.120 1.00 94.81 187 GLY A C 1
ATOM 1437 O O . GLY A 1 187 ? -5.341 -5.830 -16.099 1.00 94.81 187 GLY A O 1
ATOM 1438 N N . VAL A 1 188 ? -7.351 -5.354 -15.220 1.00 95.31 188 VAL A N 1
ATOM 1439 C CA . VAL A 1 188 ? -7.983 -4.930 -16.482 1.00 95.31 188 VAL A CA 1
ATOM 1440 C C . VAL A 1 188 ? -7.267 -3.702 -17.044 1.00 95.31 188 VAL A C 1
ATOM 1442 O O . VAL A 1 188 ? -6.913 -3.682 -18.220 1.00 95.31 188 VAL A O 1
ATOM 1445 N N . TRP A 1 189 ? -6.981 -2.699 -16.212 1.00 95.38 189 TRP A N 1
ATOM 1446 C CA . TRP A 1 189 ? -6.230 -1.521 -16.644 1.00 95.38 189 TRP A CA 1
ATOM 1447 C C . TRP A 1 189 ? -4.826 -1.895 -17.122 1.00 95.38 189 TRP A C 1
ATOM 1449 O O . TRP A 1 189 ? -4.363 -1.383 -18.132 1.00 95.38 189 TRP A O 1
ATOM 1459 N N . LEU A 1 190 ? -4.147 -2.820 -16.449 1.00 92.94 190 LEU A N 1
ATOM 1460 C CA . LEU A 1 190 ? -2.832 -3.294 -16.868 1.00 92.94 190 LEU A CA 1
ATOM 1461 C C . LEU A 1 190 ? -2.884 -4.056 -18.197 1.00 92.94 190 LEU A C 1
ATOM 1463 O O . LEU A 1 190 ? -1.985 -3.896 -19.018 1.00 92.94 190 LEU A O 1
ATOM 1467 N N . ALA A 1 191 ? -3.949 -4.821 -18.437 1.00 91.94 191 ALA A N 1
ATOM 1468 C CA . ALA A 1 191 ? -4.138 -5.571 -19.673 1.00 91.94 191 ALA A CA 1
ATOM 1469 C C . ALA A 1 191 ? -4.489 -4.690 -20.879 1.00 91.94 191 ALA A C 1
ATOM 1471 O O . ALA A 1 191 ? -3.993 -4.933 -21.977 1.00 91.94 191 ALA A O 1
ATOM 1472 N N . PHE A 1 192 ? -5.327 -3.669 -20.685 1.00 92.00 192 PHE A N 1
ATOM 1473 C CA . PHE A 1 192 ? -5.894 -2.880 -21.787 1.00 92.00 192 PHE A CA 1
ATOM 1474 C C . PHE A 1 192 ? -5.414 -1.425 -21.838 1.00 92.00 192 PHE A C 1
ATOM 1476 O O . PHE A 1 192 ? -5.614 -0.747 -22.839 1.00 92.00 192 PHE A O 1
ATOM 1483 N N . GLY A 1 193 ? -4.759 -0.928 -20.790 1.00 87.38 193 GLY A N 1
ATOM 1484 C CA . GLY A 1 193 ? -4.329 0.467 -20.652 1.00 87.38 193 GLY A CA 1
ATOM 1485 C C . GLY A 1 193 ? -3.024 0.816 -21.365 1.00 87.38 193 GLY A C 1
ATOM 1486 O O . GLY A 1 193 ? -2.441 1.850 -21.058 1.00 87.38 193 GLY A O 1
ATOM 1487 N N . ALA A 1 194 ? -2.548 -0.042 -22.274 1.00 84.50 194 ALA A N 1
ATOM 1488 C CA . ALA A 1 194 ? -1.345 0.167 -23.084 1.00 84.50 194 ALA A CA 1
ATOM 1489 C C . ALA A 1 194 ? -0.069 0.512 -22.282 1.00 84.50 194 ALA A C 1
ATOM 1491 O O . ALA A 1 194 ? 0.775 1.277 -22.739 1.00 84.50 194 ALA A O 1
ATOM 1492 N N . MET A 1 195 ? 0.088 -0.073 -21.091 1.00 89.56 195 MET A N 1
ATOM 1493 C CA . MET A 1 195 ? 1.280 0.095 -20.249 1.00 89.56 195 MET A CA 1
ATOM 1494 C C . MET A 1 195 ? 2.283 -1.037 -20.484 1.00 89.56 195 MET A C 1
ATOM 1496 O O . MET A 1 195 ? 1.889 -2.173 -20.761 1.00 89.56 195 MET A O 1
ATOM 1500 N N . GLY A 1 196 ? 3.570 -0.745 -20.303 1.00 93.31 196 GLY A N 1
ATOM 1501 C CA . GLY A 1 196 ? 4.613 -1.763 -20.308 1.00 93.31 196 GLY A CA 1
ATOM 1502 C C . GLY A 1 196 ? 5.968 -1.244 -20.765 1.00 93.31 196 GLY A C 1
ATOM 1503 O O . GLY A 1 196 ? 6.068 -0.361 -21.615 1.00 93.31 196 GLY A O 1
ATOM 1504 N N . TYR A 1 197 ? 7.014 -1.839 -20.201 1.00 94.56 197 TYR A N 1
ATOM 1505 C CA . TYR A 1 197 ? 8.400 -1.598 -20.578 1.00 94.56 197 TYR A CA 1
ATOM 1506 C C . TYR A 1 197 ? 9.068 -2.926 -20.888 1.00 94.56 197 TYR A C 1
ATOM 1508 O O . TYR A 1 197 ? 8.888 -3.907 -20.163 1.00 94.56 197 TYR A O 1
ATOM 1516 N N . LYS A 1 198 ? 9.865 -2.950 -21.951 1.00 93.88 198 LYS A N 1
ATOM 1517 C CA . LYS A 1 198 ? 10.586 -4.141 -22.383 1.00 93.88 198 LYS A CA 1
ATOM 1518 C C . LYS A 1 198 ? 12.022 -3.787 -22.703 1.00 93.88 198 LYS A C 1
ATOM 1520 O O . LYS A 1 198 ? 12.287 -2.846 -23.444 1.00 93.88 198 LYS A O 1
ATOM 1525 N N . VAL A 1 199 ? 12.944 -4.561 -22.143 1.00 92.88 199 VAL A N 1
ATOM 1526 C CA . VAL A 1 199 ? 14.357 -4.462 -22.507 1.00 92.88 199 VAL A CA 1
ATOM 1527 C C . VAL A 1 199 ? 14.548 -5.071 -23.893 1.00 92.88 199 VAL A C 1
ATOM 1529 O O . VAL A 1 199 ? 14.075 -6.180 -24.150 1.00 92.88 199 VAL A O 1
ATOM 1532 N N . VAL A 1 200 ? 15.234 -4.341 -24.766 1.00 91.31 200 VAL A N 1
ATOM 1533 C CA . VAL A 1 200 ? 15.627 -4.795 -26.101 1.00 91.31 200 VAL A CA 1
ATOM 1534 C C . VAL A 1 200 ? 17.094 -5.217 -26.063 1.00 91.31 200 VAL A C 1
ATOM 1536 O O . VAL A 1 200 ? 17.919 -4.570 -25.420 1.00 91.31 200 VAL A O 1
ATOM 1539 N N . GLY A 1 201 ? 17.408 -6.317 -26.748 1.00 86.50 201 GLY A N 1
ATOM 1540 C CA . GLY A 1 201 ? 18.756 -6.880 -26.809 1.00 86.50 201 GLY A CA 1
ATOM 1541 C C . GLY A 1 201 ? 19.052 -7.916 -25.724 1.00 86.50 201 GLY A C 1
ATOM 1542 O O . GLY A 1 201 ? 18.202 -8.269 -24.902 1.00 86.50 201 GLY A O 1
ATOM 1543 N N . GLU A 1 202 ? 20.274 -8.442 -25.759 1.00 84.12 202 GLU A N 1
ATOM 1544 C CA . GLU A 1 202 ? 20.747 -9.428 -24.791 1.00 84.12 202 GLU A CA 1
ATOM 1545 C C . GLU A 1 202 ? 21.186 -8.753 -23.488 1.00 84.12 202 GLU A C 1
ATOM 1547 O O . GLU A 1 202 ? 21.879 -7.735 -23.479 1.00 84.12 202 GLU A O 1
ATOM 1552 N N . LEU A 1 203 ? 20.776 -9.341 -22.364 1.00 87.12 203 LEU A N 1
ATOM 1553 C CA . LEU A 1 203 ? 21.218 -8.941 -21.036 1.00 87.12 203 LEU A CA 1
ATOM 1554 C C . LEU A 1 203 ? 22.307 -9.903 -20.573 1.00 87.12 203 LEU A C 1
ATOM 1556 O O . LEU A 1 203 ? 22.028 -11.087 -20.414 1.00 87.12 203 LEU A O 1
ATOM 1560 N N . ASP A 1 204 ? 23.503 -9.385 -20.297 1.00 89.00 204 ASP A N 1
ATOM 1561 C CA . ASP A 1 204 ? 24.559 -10.126 -19.604 1.00 89.00 204 ASP A CA 1
ATOM 1562 C C . ASP A 1 204 ? 24.341 -10.046 -18.079 1.00 89.00 204 ASP A C 1
ATOM 1564 O O . ASP A 1 204 ? 24.518 -8.967 -17.497 1.00 89.00 204 ASP A O 1
ATOM 1568 N N . PRO A 1 205 ? 23.965 -11.149 -17.398 1.00 88.31 205 PRO A N 1
ATOM 1569 C CA . PRO A 1 205 ? 23.764 -11.152 -15.950 1.00 88.31 205 PRO A CA 1
ATOM 1570 C C . PRO A 1 205 ? 25.059 -10.945 -15.153 1.00 88.31 205 PRO A C 1
ATOM 1572 O O . PRO A 1 205 ? 24.987 -10.548 -13.993 1.00 88.31 205 PRO A O 1
ATOM 1575 N N . ASN A 1 206 ? 26.221 -11.203 -15.762 1.00 91.75 206 ASN A N 1
ATOM 1576 C CA . ASN A 1 206 ? 27.540 -11.028 -15.148 1.00 91.75 206 ASN A CA 1
ATOM 1577 C C . ASN A 1 206 ? 28.173 -9.671 -15.503 1.00 91.75 206 ASN A C 1
ATOM 1579 O O . ASN A 1 206 ? 29.297 -9.377 -15.091 1.00 91.75 206 ASN A O 1
ATOM 1583 N N . GLY A 1 207 ? 27.457 -8.842 -16.266 1.00 87.62 207 GLY A N 1
ATOM 1584 C CA . GLY A 1 207 ? 27.915 -7.532 -16.695 1.00 87.62 207 GLY A CA 1
ATOM 1585 C C . GLY A 1 207 ? 27.949 -6.501 -15.563 1.00 87.62 207 GLY A C 1
ATOM 1586 O O . GLY A 1 207 ? 27.359 -6.658 -14.493 1.00 87.62 207 GLY A O 1
ATOM 1587 N N . VAL A 1 208 ? 28.621 -5.378 -15.821 1.00 89.00 208 VAL A N 1
ATOM 1588 C CA . VAL A 1 208 ? 28.673 -4.248 -14.880 1.00 89.00 208 VAL A CA 1
ATOM 1589 C C . VAL A 1 208 ? 27.277 -3.645 -14.698 1.00 89.00 208 VAL A C 1
ATOM 1591 O O . VAL A 1 208 ? 26.577 -3.374 -15.676 1.00 89.00 208 VAL A O 1
ATOM 1594 N N . ALA A 1 209 ? 26.903 -3.356 -13.450 1.00 87.56 209 ALA A N 1
ATOM 1595 C CA . ALA A 1 209 ? 25.645 -2.701 -13.108 1.00 87.56 209 ALA A CA 1
ATOM 1596 C C . ALA A 1 209 ? 25.602 -1.247 -13.620 1.00 87.56 209 ALA A C 1
ATOM 1598 O O . ALA A 1 209 ? 25.952 -0.309 -12.909 1.00 87.56 209 ALA A O 1
ATOM 1599 N N . ASN A 1 210 ? 25.173 -1.057 -14.871 1.00 89.56 210 ASN A N 1
ATOM 1600 C CA . ASN A 1 210 ? 25.023 0.257 -15.490 1.00 89.56 210 ASN A CA 1
ATOM 1601 C C . ASN A 1 210 ? 23.695 0.348 -16.273 1.00 89.56 210 ASN A C 1
ATOM 1603 O O . ASN A 1 210 ? 23.542 -0.343 -17.284 1.00 89.56 210 ASN A O 1
ATOM 1607 N N . PRO A 1 211 ? 22.736 1.192 -15.843 1.00 88.38 211 PRO A N 1
ATOM 1608 C CA . PRO A 1 211 ? 21.441 1.324 -16.511 1.00 88.38 211 PRO A CA 1
ATOM 1609 C C . PRO A 1 211 ? 21.540 1.935 -17.916 1.00 88.38 211 PRO A C 1
ATOM 1611 O O . PRO A 1 211 ? 20.709 1.615 -18.756 1.00 88.38 211 PRO A O 1
ATOM 1614 N N . LEU A 1 212 ? 22.572 2.738 -18.207 1.00 90.38 212 LEU A N 1
ATOM 1615 C CA . LEU A 1 212 ? 22.773 3.371 -19.519 1.00 90.38 212 LEU A CA 1
ATOM 1616 C C . LEU A 1 212 ? 23.220 2.387 -20.611 1.00 90.38 212 LEU A C 1
ATOM 1618 O O . LEU A 1 212 ? 23.288 2.757 -21.777 1.00 90.38 212 LEU A O 1
ATOM 1622 N N . ARG A 1 213 ? 23.558 1.145 -20.242 1.00 89.00 213 ARG A N 1
ATOM 1623 C CA . ARG A 1 213 ? 23.917 0.075 -21.190 1.00 89.00 213 ARG A CA 1
ATOM 1624 C C . ARG A 1 213 ? 22.716 -0.755 -21.643 1.00 89.00 213 ARG A C 1
ATOM 1626 O O . ARG A 1 213 ? 22.903 -1.752 -22.329 1.00 89.00 213 ARG A O 1
ATOM 1633 N N . LYS A 1 214 ? 21.507 -0.391 -21.216 1.00 89.62 214 LYS A N 1
ATOM 1634 C CA . LYS A 1 214 ? 20.273 -1.089 -21.569 1.00 89.62 214 LYS A CA 1
ATOM 1635 C C . LYS A 1 214 ? 19.448 -0.210 -22.486 1.00 89.62 214 LYS A C 1
ATOM 1637 O O . LYS A 1 214 ? 19.279 0.977 -22.221 1.00 89.62 214 LYS A O 1
ATOM 1642 N N . GLU A 1 215 ? 18.887 -0.824 -23.513 1.00 90.06 215 GLU A N 1
ATOM 1643 C CA . GLU A 1 215 ? 17.845 -0.212 -24.317 1.00 90.06 215 GLU A CA 1
ATOM 1644 C C . GLU A 1 215 ? 16.492 -0.723 -23.825 1.00 90.06 215 GLU A C 1
ATOM 1646 O O . GLU A 1 215 ? 16.297 -1.924 -23.621 1.00 90.06 215 GLU A O 1
ATOM 1651 N N . VAL A 1 216 ? 15.566 0.195 -23.568 1.00 92.44 216 VAL A N 1
ATOM 1652 C CA . VAL A 1 216 ? 14.223 -0.127 -23.088 1.00 92.44 216 VAL A CA 1
ATOM 1653 C C . VAL A 1 216 ? 13.224 0.600 -23.965 1.00 92.44 216 VAL A C 1
ATOM 1655 O O . VAL A 1 216 ? 13.316 1.813 -24.137 1.00 92.44 216 VAL A O 1
ATOM 1658 N N . VAL A 1 217 ? 12.256 -0.143 -24.489 1.00 93.75 217 VAL A N 1
ATOM 1659 C CA . VAL A 1 217 ? 11.150 0.402 -25.275 1.00 93.75 217 VAL A CA 1
ATOM 1660 C C . VAL A 1 217 ? 9.856 0.335 -24.480 1.00 93.75 217 VAL A C 1
ATOM 1662 O O . VAL A 1 217 ? 9.654 -0.562 -23.654 1.00 93.75 217 VAL A O 1
ATOM 1665 N N . VAL A 1 218 ? 8.974 1.297 -24.738 1.00 93.62 218 VAL A N 1
ATOM 1666 C CA . VAL A 1 218 ? 7.592 1.255 -24.258 1.00 93.62 218 VAL A CA 1
ATOM 1667 C C . VAL A 1 218 ? 6.820 0.314 -25.178 1.00 93.62 218 VAL A C 1
ATOM 1669 O O . VAL A 1 218 ? 6.748 0.545 -26.382 1.00 93.62 218 VAL A O 1
ATOM 1672 N N . GLU A 1 219 ? 6.262 -0.757 -24.620 1.00 92.56 219 GLU A N 1
ATOM 1673 C CA . GLU A 1 219 ? 5.507 -1.765 -25.368 1.00 92.56 219 GLU A CA 1
ATOM 1674 C C . GLU A 1 219 ? 4.209 -2.069 -24.614 1.00 92.56 219 GLU A C 1
ATOM 1676 O O . GLU A 1 219 ? 4.219 -2.532 -23.470 1.00 92.56 219 GLU A O 1
ATOM 1681 N N . ALA A 1 220 ? 3.077 -1.785 -25.260 1.00 90.75 220 ALA A N 1
ATOM 1682 C CA . ALA A 1 220 ? 1.755 -2.003 -24.690 1.00 90.75 220 ALA A CA 1
ATOM 1683 C C . ALA A 1 220 ? 1.545 -3.486 -24.348 1.00 90.75 220 ALA A C 1
ATOM 1685 O O . ALA A 1 220 ? 1.709 -4.359 -25.197 1.00 90.75 220 ALA A O 1
ATOM 1686 N N . GLY A 1 221 ? 1.165 -3.768 -23.101 1.00 88.12 221 GLY A N 1
ATOM 1687 C CA . GLY A 1 221 ? 0.913 -5.131 -22.634 1.00 88.12 221 GLY A CA 1
ATOM 1688 C C . GLY A 1 221 ? 2.176 -5.914 -22.264 1.00 88.12 221 GLY A C 1
ATOM 1689 O O . GLY A 1 221 ? 2.057 -7.070 -21.861 1.00 88.12 221 GLY A O 1
ATOM 1690 N N . ALA A 1 222 ? 3.371 -5.307 -22.310 1.00 92.81 222 ALA A N 1
ATOM 1691 C CA . ALA A 1 222 ? 4.623 -6.005 -21.991 1.00 92.81 222 ALA A CA 1
ATOM 1692 C C . ALA A 1 222 ? 4.649 -6.601 -20.573 1.00 92.81 222 ALA A C 1
ATOM 1694 O O . ALA A 1 222 ? 5.296 -7.623 -20.339 1.00 92.81 222 ALA A O 1
ATOM 1695 N N . TRP A 1 223 ? 3.896 -6.020 -19.630 1.00 93.25 223 TRP A N 1
ATOM 1696 C CA . TRP A 1 223 ? 3.749 -6.571 -18.281 1.00 93.25 223 TRP A CA 1
ATOM 1697 C C . TRP A 1 223 ? 3.060 -7.942 -18.242 1.00 93.25 223 TRP A C 1
ATOM 1699 O O . TRP A 1 223 ? 3.290 -8.708 -17.306 1.00 93.25 223 TRP A O 1
ATOM 1709 N N . LEU A 1 224 ? 2.256 -8.283 -19.254 1.00 93.25 224 LEU A N 1
ATOM 1710 C CA . LEU A 1 224 ? 1.568 -9.570 -19.329 1.00 93.25 224 LEU A CA 1
ATOM 1711 C C . LEU A 1 224 ? 2.410 -10.681 -19.968 1.00 93.25 224 LEU A C 1
ATOM 1713 O O . LEU A 1 224 ? 2.135 -11.861 -19.748 1.00 93.25 224 LEU A O 1
ATOM 1717 N N . THR A 1 225 ? 3.469 -10.333 -20.700 1.00 92.88 225 THR A N 1
ATOM 1718 C CA . THR A 1 225 ? 4.316 -11.292 -21.429 1.00 92.88 225 THR A CA 1
ATOM 1719 C C . THR A 1 225 ? 4.922 -12.357 -20.511 1.00 92.88 225 THR A C 1
ATOM 1721 O O . THR A 1 225 ? 5.040 -13.526 -20.890 1.00 92.88 225 THR A O 1
ATOM 1724 N N . ASN A 1 226 ? 5.249 -11.991 -19.268 1.00 93.31 226 ASN A N 1
ATOM 1725 C CA . ASN A 1 226 ? 5.806 -12.924 -18.290 1.00 93.31 226 ASN A CA 1
ATOM 1726 C C . ASN A 1 226 ? 4.839 -14.050 -17.907 1.00 93.31 226 ASN A C 1
ATOM 1728 O O . ASN A 1 226 ? 5.308 -15.152 -17.643 1.00 93.31 226 ASN A O 1
ATOM 1732 N N . TYR A 1 227 ? 3.521 -13.832 -17.937 1.00 93.50 227 TYR A N 1
ATOM 1733 C CA . TYR A 1 227 ? 2.551 -14.895 -17.652 1.00 93.50 227 TYR A CA 1
ATOM 1734 C C . TYR A 1 227 ? 2.496 -15.947 -18.765 1.00 93.50 227 TYR A C 1
ATOM 1736 O O . TYR A 1 227 ? 2.205 -17.106 -18.491 1.00 93.50 227 TYR A O 1
ATOM 1744 N N . GLY A 1 228 ? 2.821 -15.574 -20.008 1.00 93.19 228 GLY A N 1
ATOM 1745 C CA . GLY A 1 228 ? 2.992 -16.534 -21.100 1.00 93.19 228 GLY A CA 1
ATOM 1746 C C . GLY A 1 228 ? 4.312 -17.302 -20.998 1.00 93.19 228 GLY A C 1
ATOM 1747 O O . GLY A 1 228 ? 4.343 -18.515 -21.187 1.00 93.19 228 GLY A O 1
ATOM 1748 N N . LYS A 1 229 ? 5.406 -16.605 -20.659 1.00 94.25 229 LYS A N 1
ATOM 1749 C CA . LYS A 1 229 ? 6.750 -17.203 -20.556 1.00 94.25 229 LYS A CA 1
ATOM 1750 C C . LYS A 1 229 ? 6.925 -18.084 -19.315 1.00 94.25 229 LYS A C 1
ATOM 1752 O O . LYS A 1 229 ? 7.594 -19.111 -19.374 1.00 94.25 229 LYS A O 1
ATOM 1757 N N . TYR A 1 230 ? 6.330 -17.681 -18.198 1.00 96.06 230 TYR A N 1
ATOM 1758 C CA . TYR A 1 230 ? 6.397 -18.355 -16.906 1.00 96.06 230 TYR A CA 1
ATOM 1759 C C . TYR A 1 230 ? 4.974 -18.578 -16.367 1.00 96.06 230 TYR A C 1
ATOM 1761 O O . TYR A 1 230 ? 4.528 -17.839 -15.487 1.00 96.06 230 TYR A O 1
ATOM 1769 N N . PRO A 1 231 ? 4.250 -19.606 -16.853 1.00 95.12 231 PRO A N 1
ATOM 1770 C CA . PRO A 1 231 ? 2.832 -19.799 -16.535 1.00 95.12 231 PRO A CA 1
ATOM 1771 C C . PRO A 1 231 ? 2.515 -19.884 -15.039 1.00 95.12 231 PRO A 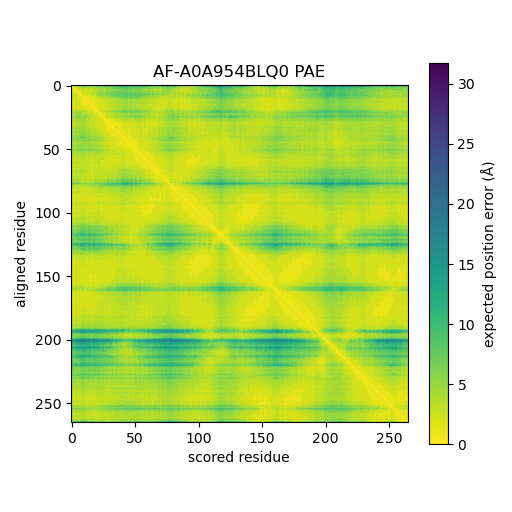C 1
ATOM 1773 O O . PRO A 1 231 ? 1.449 -19.452 -14.612 1.00 95.12 231 PRO A O 1
ATOM 1776 N N . TRP A 1 232 ? 3.451 -20.371 -14.217 1.00 95.94 232 TRP A N 1
ATOM 1777 C CA . TRP A 1 232 ? 3.290 -20.441 -12.761 1.00 95.94 232 TRP A CA 1
ATOM 1778 C C . TRP A 1 232 ? 3.069 -19.069 -12.104 1.00 95.94 232 TRP A C 1
ATOM 1780 O O . TRP A 1 232 ? 2.478 -19.004 -11.028 1.00 95.94 232 TRP A O 1
ATOM 1790 N N . MET A 1 233 ? 3.482 -17.966 -12.744 1.00 96.19 233 MET A N 1
ATOM 1791 C CA . MET A 1 233 ? 3.275 -16.614 -12.218 1.00 96.19 233 MET A CA 1
ATOM 1792 C C . MET A 1 233 ? 1.790 -16.257 -12.086 1.00 96.19 233 MET A C 1
ATOM 1794 O O . MET A 1 233 ? 1.456 -15.400 -11.272 1.00 96.19 233 MET A O 1
ATOM 1798 N N . ILE A 1 234 ? 0.885 -16.950 -12.798 1.00 95.31 234 ILE A N 1
ATOM 1799 C CA . ILE A 1 234 ? -0.570 -16.769 -12.661 1.00 95.31 234 ILE A CA 1
ATOM 1800 C C . ILE A 1 234 ? -1.076 -17.087 -11.247 1.00 95.31 234 ILE A C 1
ATOM 1802 O O . ILE A 1 234 ? -2.124 -16.593 -10.838 1.00 95.31 234 ILE A O 1
ATOM 1806 N N . LEU A 1 235 ? -0.319 -17.866 -10.468 1.00 95.88 235 LEU A N 1
ATOM 1807 C CA . LEU A 1 235 ? -0.657 -18.155 -9.079 1.00 95.88 235 LEU A CA 1
ATOM 1808 C C . LEU A 1 235 ? -0.712 -16.884 -8.228 1.00 95.88 235 LEU A C 1
ATOM 1810 O O . LEU A 1 235 ? -1.555 -16.806 -7.345 1.00 95.88 235 LEU A O 1
ATOM 1814 N N . ALA A 1 236 ? 0.120 -15.875 -8.503 1.00 93.81 236 ALA A N 1
ATOM 1815 C CA . ALA A 1 236 ? 0.138 -14.644 -7.716 1.00 93.81 236 ALA A CA 1
ATOM 1816 C C . ALA A 1 236 ? -1.194 -13.863 -7.789 1.00 93.81 236 ALA A C 1
ATOM 1818 O O . ALA A 1 236 ? -1.798 -13.646 -6.736 1.00 93.81 236 ALA A O 1
ATOM 1819 N N . PRO A 1 237 ? -1.732 -13.496 -8.973 1.00 94.88 237 PRO A N 1
ATOM 1820 C CA . PRO A 1 237 ? -3.038 -12.844 -9.037 1.00 94.88 237 PRO A CA 1
ATOM 1821 C C . PRO A 1 237 ? -4.179 -13.758 -8.573 1.00 94.88 237 PRO A C 1
ATOM 1823 O O . PRO A 1 237 ? -5.125 -13.274 -7.951 1.00 94.88 237 PRO A O 1
ATOM 1826 N N . LEU A 1 238 ? -4.094 -15.075 -8.810 1.00 96.00 238 LEU A N 1
ATOM 1827 C CA . LEU A 1 238 ? -5.085 -16.025 -8.293 1.00 96.00 238 LEU A CA 1
ATOM 1828 C C . LEU A 1 238 ? -5.116 -16.042 -6.761 1.00 96.00 238 LEU A C 1
ATOM 1830 O O . LEU A 1 238 ? -6.203 -16.052 -6.188 1.00 96.00 238 LEU A O 1
ATOM 1834 N N . LEU A 1 239 ? -3.957 -16.003 -6.098 1.00 96.12 239 LEU A N 1
ATOM 1835 C CA . LEU A 1 239 ? -3.861 -15.899 -4.641 1.00 96.12 239 LEU A CA 1
ATOM 1836 C C . LEU A 1 239 ? -4.404 -14.562 -4.131 1.00 96.12 239 LEU A C 1
ATOM 1838 O O . LEU A 1 239 ? -5.116 -14.568 -3.132 1.00 96.12 239 LEU A O 1
ATOM 1842 N N . GLY A 1 240 ? -4.193 -13.458 -4.854 1.00 95.19 240 GLY A N 1
ATOM 1843 C CA . GLY A 1 240 ? -4.817 -12.168 -4.539 1.00 95.19 240 GLY A CA 1
ATOM 1844 C C . GLY A 1 240 ? -6.348 -12.262 -4.444 1.00 95.19 240 GLY A C 1
ATOM 1845 O O . GLY A 1 240 ? -6.959 -11.848 -3.452 1.00 95.19 240 GLY A O 1
ATOM 1846 N N . PHE A 1 241 ? -6.990 -12.883 -5.441 1.00 97.62 241 PHE A N 1
ATOM 1847 C CA . PHE A 1 241 ? -8.445 -13.082 -5.452 1.00 97.62 241 PHE A CA 1
ATOM 1848 C C . PHE A 1 241 ? -8.917 -14.140 -4.449 1.00 97.62 241 PHE A C 1
ATOM 1850 O O . PHE A 1 241 ? -9.840 -13.889 -3.670 1.00 97.62 241 PHE A O 1
ATOM 1857 N N . ALA A 1 242 ? -8.295 -15.319 -4.456 1.00 97.69 242 ALA A N 1
ATOM 1858 C CA . ALA A 1 242 ? -8.683 -16.445 -3.613 1.00 97.69 242 ALA A CA 1
ATOM 1859 C C . ALA A 1 242 ? -8.442 -16.149 -2.127 1.00 97.69 242 ALA A C 1
ATOM 1861 O O . ALA A 1 242 ? -9.303 -16.436 -1.297 1.00 97.69 242 ALA A O 1
ATOM 1862 N N . GLY A 1 243 ? -7.317 -15.515 -1.795 1.00 97.62 243 GLY A N 1
ATOM 1863 C CA . GLY A 1 243 ? -6.996 -15.036 -0.455 1.00 97.62 243 GLY A CA 1
ATOM 1864 C C . GLY A 1 243 ? -8.015 -14.010 0.030 1.00 97.62 243 GLY A C 1
ATOM 1865 O O . GLY A 1 243 ? -8.544 -14.148 1.133 1.00 97.62 243 GLY A O 1
ATOM 1866 N N . SER A 1 244 ? -8.392 -13.044 -0.815 1.00 97.50 244 SER A N 1
ATOM 1867 C CA . SER A 1 244 ? -9.411 -12.040 -0.471 1.00 97.50 244 SER A CA 1
ATOM 1868 C C . SER A 1 244 ? -10.791 -12.667 -0.247 1.00 97.50 244 SER A C 1
ATOM 1870 O O . SER A 1 244 ? -11.492 -12.313 0.704 1.00 97.50 244 SER A O 1
ATOM 1872 N N . ALA A 1 245 ? -11.175 -13.644 -1.073 1.00 97.88 245 ALA A N 1
ATOM 1873 C CA . ALA A 1 245 ? -12.417 -14.396 -0.902 1.00 97.88 245 ALA A CA 1
ATOM 1874 C C . ALA A 1 245 ? -12.399 -15.249 0.379 1.00 97.88 245 ALA A C 1
ATOM 1876 O O . ALA A 1 245 ? -13.371 -15.257 1.139 1.00 97.88 245 ALA A O 1
ATOM 1877 N N . LEU A 1 246 ? -11.277 -15.913 0.672 1.00 98.00 246 LEU A N 1
ATOM 1878 C CA . LEU A 1 246 ? -11.085 -16.669 1.908 1.00 98.00 246 LEU A CA 1
ATOM 1879 C C . LEU A 1 246 ? -11.141 -15.750 3.133 1.00 98.00 246 LEU A C 1
ATOM 1881 O O . LEU A 1 246 ? -11.792 -16.086 4.122 1.00 98.00 246 LEU A O 1
ATOM 1885 N N . ALA A 1 247 ? -10.529 -14.566 3.054 1.00 97.94 247 ALA A N 1
ATOM 1886 C CA . ALA A 1 247 ? -10.594 -13.559 4.102 1.00 97.94 247 ALA A CA 1
ATOM 1887 C C . ALA A 1 247 ? -12.040 -13.110 4.342 1.00 97.94 247 ALA A C 1
ATOM 1889 O O . ALA A 1 247 ? -12.480 -13.050 5.488 1.00 97.94 247 ALA A O 1
ATOM 1890 N N . PHE A 1 248 ? -12.811 -12.863 3.279 1.00 98.31 248 PHE A N 1
ATOM 1891 C CA . PHE A 1 248 ? -14.228 -12.508 3.372 1.00 98.31 248 PHE A CA 1
ATOM 1892 C C . PHE A 1 248 ? -15.047 -13.578 4.110 1.00 98.31 248 PHE A C 1
ATOM 1894 O O . PHE A 1 248 ? -15.771 -13.260 5.059 1.00 98.31 248 PHE A O 1
ATOM 1901 N N . VAL A 1 249 ? -14.903 -14.850 3.721 1.00 97.94 249 VAL A N 1
ATOM 1902 C CA . VAL A 1 249 ? -15.589 -15.978 4.375 1.00 97.94 249 VAL A CA 1
ATOM 1903 C C . VAL A 1 249 ? -15.139 -16.113 5.830 1.00 97.94 249 VAL A C 1
ATOM 1905 O O . VAL A 1 249 ? -15.973 -16.216 6.732 1.00 97.94 249 VAL A O 1
ATOM 1908 N N . GLY A 1 250 ? -13.830 -16.036 6.075 1.00 97.25 250 GLY A N 1
ATOM 1909 C CA . GLY A 1 250 ? -13.244 -16.111 7.406 1.00 97.25 250 GLY A CA 1
ATOM 1910 C C . GLY A 1 250 ? -13.747 -15.007 8.334 1.00 97.25 250 GLY A C 1
ATOM 1911 O O . GLY A 1 250 ? -14.103 -15.289 9.476 1.00 97.25 250 GLY A O 1
ATOM 1912 N N . LEU A 1 251 ? -13.850 -13.770 7.840 1.00 97.50 251 LEU A N 1
ATOM 1913 C CA . LEU A 1 251 ? -14.379 -12.621 8.578 1.00 97.50 251 LEU A CA 1
ATOM 1914 C C . LEU A 1 251 ? -15.876 -12.764 8.859 1.00 97.50 251 LEU A C 1
ATOM 1916 O O . LEU A 1 251 ? -16.332 -12.391 9.939 1.00 97.50 251 LEU A O 1
ATOM 1920 N N . ARG A 1 252 ? -16.650 -13.325 7.923 1.00 95.81 252 ARG A N 1
ATOM 1921 C CA . ARG A 1 252 ? -18.080 -13.603 8.125 1.00 95.81 252 ARG A CA 1
ATOM 1922 C C . ARG A 1 252 ? -18.306 -14.666 9.198 1.00 95.81 252 ARG A C 1
ATOM 1924 O O . ARG A 1 252 ? -19.183 -14.493 10.041 1.00 95.81 252 ARG A O 1
ATOM 1931 N N . GLY A 1 253 ? -17.483 -15.712 9.196 1.00 93.81 253 GLY A N 1
ATOM 1932 C CA . GLY A 1 253 ? -17.468 -16.752 10.226 1.00 93.81 253 GLY A CA 1
ATOM 1933 C C . GLY A 1 253 ? -16.722 -16.370 11.509 1.00 93.81 253 GLY A C 1
ATOM 1934 O O . GLY A 1 253 ? -16.699 -17.167 12.437 1.00 93.81 253 GLY A O 1
ATOM 1935 N N . LYS A 1 254 ? -16.104 -15.179 11.564 1.00 94.50 254 LYS A N 1
ATOM 1936 C CA . LYS A 1 254 ? -15.244 -14.705 12.664 1.00 94.50 254 LYS A CA 1
ATOM 1937 C C . LYS A 1 254 ? -14.201 -15.752 13.089 1.00 94.50 254 LYS A C 1
ATOM 1939 O O . LYS A 1 254 ? -14.056 -16.065 14.264 1.00 94.50 254 LYS A O 1
ATOM 1944 N N . SER A 1 255 ? -13.505 -16.318 12.107 1.00 94.56 255 SER A N 1
ATOM 1945 C CA . SER A 1 255 ? -12.580 -17.442 12.284 1.00 94.56 255 SER A CA 1
ATOM 1946 C C . SER A 1 255 ? -11.145 -17.078 11.904 1.00 94.56 255 SER A C 1
ATOM 1948 O O . SER A 1 255 ? -10.903 -16.124 11.161 1.00 94.56 255 SER A O 1
ATOM 1950 N N . ALA A 1 256 ? -10.182 -17.891 12.349 1.00 94.19 256 ALA A N 1
ATOM 1951 C CA . ALA A 1 256 ? -8.764 -17.728 12.013 1.00 94.19 256 ALA A CA 1
ATOM 1952 C C . ALA A 1 256 ? -8.465 -17.815 10.504 1.00 94.19 256 ALA A C 1
ATOM 1954 O O . ALA A 1 256 ? -7.451 -17.280 10.053 1.00 94.19 256 ALA A O 1
ATOM 1955 N N . LEU A 1 257 ? -9.374 -18.396 9.709 1.00 95.38 257 LEU A N 1
ATOM 1956 C CA . LEU A 1 257 ? -9.292 -18.389 8.245 1.00 95.38 257 LEU A CA 1
ATOM 1957 C C . LEU A 1 257 ? -9.222 -16.966 7.676 1.00 95.38 257 LEU A C 1
ATOM 1959 O O . LEU A 1 257 ? -8.611 -16.766 6.631 1.00 95.38 257 LEU A O 1
ATOM 1963 N N . ALA A 1 258 ? -9.781 -15.974 8.380 1.00 96.44 258 ALA A N 1
ATOM 1964 C CA . ALA A 1 258 ? -9.670 -14.567 8.007 1.00 96.44 258 ALA A CA 1
ATOM 1965 C C . ALA A 1 258 ? -8.203 -14.125 7.899 1.00 96.44 258 ALA A C 1
ATOM 1967 O O . ALA A 1 258 ? -7.800 -13.477 6.932 1.00 96.44 258 ALA A O 1
ATOM 1968 N N . LEU A 1 259 ? -7.385 -14.503 8.886 1.00 96.50 259 LEU A N 1
ATOM 1969 C CA . LEU A 1 259 ? -5.983 -14.106 8.943 1.00 96.50 259 LEU A CA 1
ATOM 1970 C C . LEU A 1 259 ? -5.156 -14.833 7.881 1.00 96.50 259 LEU A C 1
ATOM 1972 O O . LEU A 1 259 ? -4.318 -14.206 7.248 1.00 96.50 259 LEU A O 1
ATOM 1976 N N . VAL A 1 260 ? -5.444 -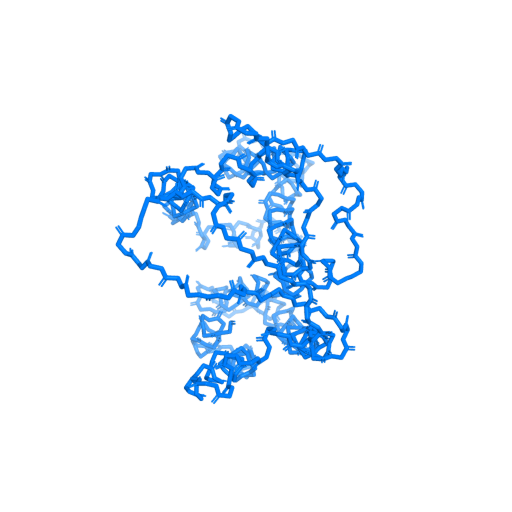16.115 7.633 1.00 96.94 260 VAL A N 1
ATOM 1977 C CA . VAL A 1 260 ? -4.792 -16.886 6.562 1.00 96.94 260 VAL A CA 1
ATOM 1978 C C . VAL A 1 260 ? -5.123 -16.293 5.194 1.00 96.94 260 VAL A C 1
ATOM 1980 O O . VAL A 1 260 ? -4.217 -15.979 4.429 1.00 96.94 260 VAL A O 1
ATOM 1983 N N . GLY A 1 261 ? -6.408 -16.070 4.900 1.00 96.19 261 GLY A N 1
ATOM 1984 C CA . GLY A 1 261 ? -6.831 -15.487 3.627 1.00 96.19 261 GLY A CA 1
ATOM 1985 C C . GLY A 1 261 ? -6.244 -14.096 3.395 1.00 96.19 261 GLY A C 1
ATOM 1986 O O . GLY A 1 261 ? -5.717 -13.826 2.324 1.00 96.19 261 GLY A O 1
ATOM 1987 N N . SER A 1 262 ? -6.250 -13.241 4.420 1.00 97.12 262 SER A N 1
ATOM 1988 C CA . SER A 1 262 ? -5.700 -11.881 4.318 1.00 97.12 262 SER A CA 1
ATOM 1989 C C . SER A 1 262 ? -4.173 -11.803 4.287 1.00 97.12 262 SER A C 1
ATOM 1991 O O . SER A 1 262 ? -3.647 -10.727 4.038 1.00 97.12 262 SER A O 1
ATOM 1993 N N . ALA A 1 263 ? -3.463 -12.889 4.601 1.00 95.56 263 ALA A N 1
ATOM 1994 C CA . ALA A 1 263 ? -2.013 -12.981 4.435 1.00 95.56 263 ALA A CA 1
ATOM 1995 C C . ALA A 1 263 ? -1.618 -13.524 3.052 1.00 95.56 263 ALA A C 1
ATOM 1997 O O . ALA A 1 263 ? -0.513 -13.258 2.592 1.00 95.56 263 ALA A O 1
ATOM 1998 N N . LEU A 1 264 ? -2.503 -14.303 2.417 1.00 93.75 264 LEU A N 1
ATOM 1999 C CA . LEU A 1 264 ? -2.334 -14.792 1.045 1.00 93.75 264 LEU A CA 1
ATOM 2000 C C . LEU A 1 264 ? -2.713 -13.745 -0.011 1.00 93.75 264 LEU A C 1
ATOM 2002 O O . LEU A 1 264 ? -2.169 -13.790 -1.112 1.00 93.75 264 LEU A O 1
ATOM 2006 N N . ALA A 1 265 ? -3.669 -12.872 0.320 1.00 85.75 265 ALA A N 1
ATOM 2007 C CA . ALA A 1 265 ? -4.135 -11.772 -0.522 1.00 85.75 265 ALA A CA 1
ATOM 2008 C C . ALA A 1 265 ? -3.111 -10.638 -0.606 1.00 85.75 265 ALA A C 1
ATOM 2010 O O . ALA A 1 265 ? -2.854 -10.180 -1.741 1.00 85.75 265 ALA A O 1
#

pLDDT: mean 93.92, std 3.39, range [71.5, 98.38]

Sequence (265 aa):
SLLPFVARNDKERRLVINSIGPTWEGHQVWLITGGGALFAAWPYVYAISFSGFYLAMFVVLAALILRPVGFKYRSKRPSPAWRSGWDWALFVGGFVPALIFGVALGNVLQGVPFGIDRTLRATYDGGLFGLLNPFALLCGLASVAMLVVHGASWLVVKIEHGPVMDRAAKFGQIAALAVIVFYALAGVWLAFGAMGYKVVGELDPNGVANPLRKEVVVEAGAWLTNYGKYPWMILAPLLGFAGSALAFVGLRGKSALALVGSALA

Mean predicted aligned error: 4.1 Å

Solvent-accessible surface area (backbone atoms only — not comparable to full-atom values): 13782 Å² total; per-residue (Å²): 81,62,56,79,79,37,23,91,50,72,68,48,38,48,54,61,52,57,74,43,62,91,49,52,71,66,60,51,47,55,58,53,48,51,53,51,50,35,44,72,78,37,47,66,60,38,53,50,52,55,61,63,38,36,69,58,51,49,53,32,51,58,26,46,57,34,34,67,50,25,71,68,49,31,81,73,50,102,39,71,68,57,32,50,53,26,50,49,35,36,27,44,25,40,42,48,43,34,28,50,56,19,17,51,52,30,32,64,65,69,56,71,63,61,50,69,49,99,85,70,49,73,48,59,81,67,54,72,73,68,51,66,37,75,65,10,45,44,35,7,52,25,39,38,22,47,53,43,23,34,53,19,20,48,44,42,64,73,49,71,94,47,74,48,37,55,41,26,23,52,54,17,32,54,21,21,53,47,25,48,51,36,51,50,53,50,50,50,42,48,64,70,61,60,36,28,66,42,75,56,79,88,81,66,90,88,53,80,98,52,76,89,82,58,49,71,44,82,34,64,32,41,72,55,51,52,45,73,78,41,58,74,58,51,53,58,64,49,31,33,46,51,12,24,52,39,17,29,53,14,28,74,68,56,38,64,50,6,42,54,12,37,69,54,64

Nearest PDB structures (foldseek):
  6rko-assembly1_B  TM=9.784E-01  e=1.194E-20  Escherichia coli K-12
  7ose-assembly1_B  TM=9.780E-01  e=1.337E-18  Escherichia coli BW25113
  8b4o-assembly1_B  TM=8.901E-01  e=2.074E-11  Corynebacterium glutamicum
  7nkz-assembly1_B  TM=8.520E-01  e=1.526E-10  Mycobacterium tuberculosis H37Rv
  7d5i-assembly1_B  TM=8.548E-01  e=9.803E-10  Mycolicibacterium smegmatis MC2 155

Radius of gyration: 20.82 Å; Cα con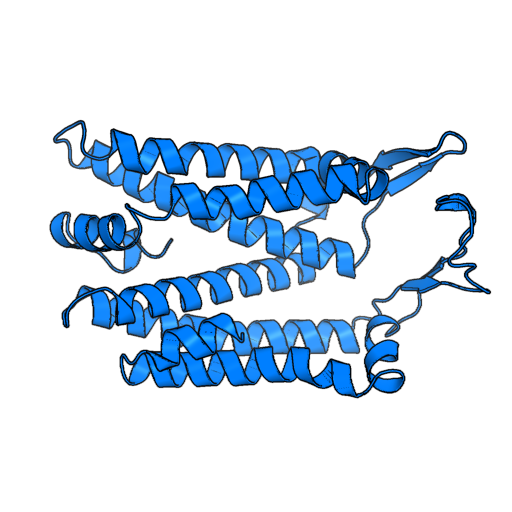tacts (8 Å, |Δi|>4): 357; chains: 1; bounding box: 48×37×58 Å